Protein AF-A0A2H3NIM0-F1 (afdb_monomer)

pLDDT: mean 81.74, std 19.38, range [35.09, 97.62]

Sequence (188 aa):
MNTAARTPRERIQQKSLLHSAVHTEAALTTPTDPTTALSALRQILAGPNSGAAFQSVVIATVRIVERAMCREHCVAQAALSLGQQEKLSGMVETIEEAALLLRDQLSAQGNSLTHLCGERPARSNEAEPWPDALFSAVQVLDESVSQLVSLSNAQPKGSSSRALSDCTAQLLRSHHNTLLLEAEEWMA

Foldseek 3Di:
DDPPDDDLVRVLVVVVVVVVVPDDDDDPDDLQDLVNLLVLLLVLLPDPQDDDLSLVLLLLLLQLLLQLLVLLVLLLVQDPDPVRNVVSVVLSVSSVSVNVSSLVSHDPVSNVVSVVPDDPPPPDPDRDHNSVSLSSNLVSLVVSLVVLCVQLVPDDPPDSSNSNSNSSSSSSVSVSVVSVVVVVVVVD

Mean predicted aligned error: 9.52 Å

Nearest PDB structures (foldseek):
  9bts-assembly1_A  TM=5.285E-01  e=1.300E+00  Acinetobacter baumannii ATCC 17978
  8sqq-assembly1_A  TM=4.727E-01  e=1.024E+00  Brucella abortus 2308
  4toc-assembly1_I  TM=3.359E-01  e=1.430E+00  Pseudomonas aeruginosa PAO1
  4toe-assembly1_G  TM=2.946E-01  e=1.816E+00  Pseudomonas aeruginosa PAO1

Organism: NCBI:txid1469170

Structure (mmCIF, N/CA/C/O backbone):
data_AF-A0A2H3NIM0-F1
#
_entry.id   AF-A0A2H3NIM0-F1
#
loop_
_atom_site.group_PDB
_atom_site.id
_atom_site.type_symbol
_atom_site.label_atom_id
_atom_site.label_alt_id
_atom_site.label_comp_id
_atom_site.label_asym_id
_atom_site.label_entity_id
_atom_site.label_seq_id
_atom_site.pdbx_PDB_ins_code
_atom_site.Cartn_x
_atom_site.Cartn_y
_atom_site.Cartn_z
_atom_site.occupancy
_atom_site.B_iso_or_equiv
_atom_site.auth_seq_id
_atom_site.auth_comp_id
_atom_site.auth_asym_id
_atom_site.auth_atom_id
_atom_site.pdbx_PDB_model_num
ATOM 1 N N . MET A 1 1 ? 21.423 -35.245 -8.557 1.00 35.28 1 MET A N 1
ATOM 2 C CA . MET A 1 1 ? 20.091 -34.670 -8.270 1.00 35.28 1 MET A CA 1
ATOM 3 C C . MET A 1 1 ? 20.220 -33.163 -8.428 1.00 35.28 1 MET A C 1
ATOM 5 O O . MET A 1 1 ? 20.729 -32.521 -7.524 1.00 35.28 1 MET A O 1
ATOM 9 N N . ASN A 1 2 ? 19.894 -32.629 -9.608 1.00 36.31 2 ASN A N 1
ATOM 10 C CA . ASN A 1 2 ? 19.935 -31.188 -9.875 1.00 36.31 2 ASN A CA 1
ATOM 11 C C . ASN A 1 2 ? 18.545 -30.616 -9.612 1.00 36.31 2 ASN A C 1
ATOM 13 O O . ASN A 1 2 ? 17.623 -30.836 -10.395 1.00 36.31 2 ASN A O 1
ATOM 17 N N . THR A 1 3 ? 18.390 -29.900 -8.505 1.00 42.72 3 THR A N 1
ATOM 18 C CA . THR A 1 3 ? 17.233 -29.041 -8.265 1.00 42.72 3 THR A CA 1
ATOM 19 C C . THR A 1 3 ? 17.392 -27.839 -9.192 1.00 42.72 3 THR A C 1
ATOM 21 O O . THR A 1 3 ? 18.108 -26.896 -8.868 1.00 42.72 3 THR A O 1
ATOM 24 N N . ALA A 1 4 ? 16.822 -27.902 -10.398 1.00 49.31 4 ALA A N 1
ATOM 25 C CA . ALA A 1 4 ? 16.810 -26.759 -11.302 1.00 49.31 4 ALA A CA 1
ATOM 26 C C . ALA A 1 4 ? 16.075 -25.608 -10.601 1.00 49.31 4 ALA A C 1
ATOM 28 O O . ALA A 1 4 ? 14.874 -25.695 -10.329 1.00 49.31 4 ALA A O 1
ATOM 29 N N . ALA A 1 5 ? 16.815 -24.561 -10.236 1.00 52.09 5 ALA A N 1
ATOM 30 C CA . ALA A 1 5 ? 16.233 -23.341 -9.711 1.00 52.09 5 ALA A CA 1
ATOM 31 C C . ALA A 1 5 ? 15.332 -22.761 -10.804 1.00 52.09 5 ALA A C 1
ATOM 33 O O . ALA A 1 5 ? 15.812 -22.371 -11.865 1.00 52.09 5 ALA A O 1
ATOM 34 N N . ARG A 1 6 ? 14.018 -22.759 -10.558 1.00 64.06 6 ARG A N 1
ATOM 35 C CA . ARG A 1 6 ? 13.036 -22.215 -11.502 1.00 64.06 6 ARG A CA 1
ATOM 36 C C . ARG A 1 6 ? 13.384 -20.780 -11.839 1.00 64.06 6 ARG A C 1
ATOM 38 O O . ARG A 1 6 ? 13.666 -19.987 -10.927 1.00 64.06 6 ARG A O 1
ATOM 45 N N . THR A 1 7 ? 13.315 -20.473 -13.126 1.00 66.81 7 THR A N 1
ATOM 46 C CA . THR A 1 7 ? 13.565 -19.127 -13.635 1.00 66.81 7 THR A CA 1
ATOM 47 C C . THR A 1 7 ? 12.511 -18.156 -13.086 1.00 66.81 7 THR A C 1
ATOM 49 O O . THR A 1 7 ? 11.382 -18.574 -12.802 1.00 66.81 7 THR A O 1
ATOM 52 N N . PRO A 1 8 ? 12.835 -16.861 -12.917 1.00 59.59 8 PRO A N 1
ATOM 53 C CA . PRO A 1 8 ? 11.868 -15.854 -12.465 1.00 59.59 8 PRO A CA 1
ATOM 54 C C . PRO A 1 8 ? 10.563 -15.866 -13.285 1.00 59.59 8 PRO A C 1
ATOM 56 O O . PRO A 1 8 ? 9.472 -15.800 -12.720 1.00 59.59 8 PRO A O 1
ATOM 59 N N . ARG A 1 9 ? 10.673 -16.098 -14.601 1.00 58.22 9 ARG A N 1
ATOM 60 C CA . ARG A 1 9 ? 9.553 -16.247 -15.545 1.00 58.22 9 ARG A CA 1
ATOM 61 C C . ARG A 1 9 ? 8.598 -17.392 -15.179 1.00 58.22 9 ARG A C 1
ATOM 63 O O . ARG A 1 9 ? 7.384 -17.203 -15.145 1.00 58.22 9 ARG A O 1
ATOM 70 N N . GLU A 1 10 ? 9.129 -18.569 -14.853 1.00 65.00 10 GLU A N 1
ATOM 71 C CA . G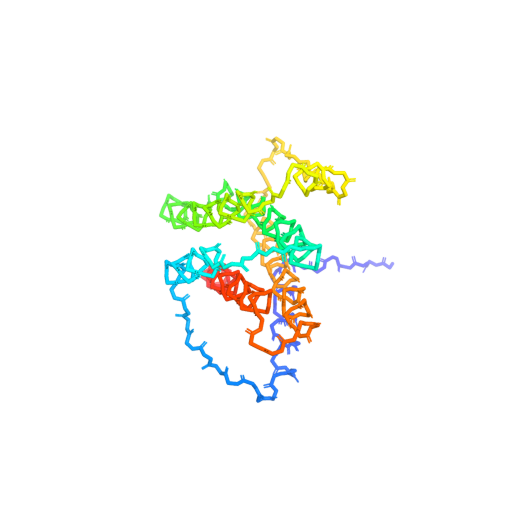LU A 1 10 ? 8.322 -19.741 -14.472 1.00 65.00 10 GLU A CA 1
ATOM 72 C C . GLU A 1 10 ? 7.598 -19.543 -13.131 1.00 65.00 10 GLU A C 1
ATOM 74 O O . GLU A 1 10 ? 6.508 -20.080 -12.922 1.00 65.00 10 GLU A O 1
ATOM 79 N N . ARG A 1 11 ? 8.171 -18.748 -12.215 1.00 64.50 11 ARG A N 1
ATOM 80 C CA . ARG A 1 11 ? 7.549 -18.450 -10.913 1.00 64.50 11 ARG A CA 1
ATOM 81 C C . ARG A 1 11 ? 6.317 -17.556 -11.055 1.00 64.50 11 ARG A C 1
ATOM 83 O O . ARG A 1 11 ? 5.340 -17.781 -10.340 1.00 64.50 11 ARG A O 1
ATOM 90 N N . ILE A 1 12 ? 6.350 -16.590 -11.976 1.00 61.59 12 ILE A N 1
ATOM 91 C CA . ILE A 1 12 ? 5.220 -15.693 -12.267 1.00 61.59 12 ILE A CA 1
ATOM 92 C C . ILE A 1 12 ? 4.079 -16.478 -12.924 1.00 61.59 12 ILE A C 1
ATOM 94 O O . ILE A 1 12 ? 2.947 -16.436 -12.443 1.00 61.59 12 ILE A O 1
ATOM 98 N N . GLN A 1 13 ? 4.381 -17.273 -13.958 1.00 57.38 13 GLN A N 1
ATOM 99 C CA . GLN A 1 13 ? 3.366 -18.067 -14.660 1.00 57.38 13 GLN A CA 1
ATOM 100 C C . GLN A 1 13 ? 2.677 -19.076 -13.738 1.00 57.38 13 GLN A C 1
ATOM 102 O O . GLN A 1 13 ? 1.453 -19.174 -13.735 1.00 57.38 13 GLN A O 1
ATOM 107 N N . GLN A 1 14 ? 3.431 -19.790 -12.898 1.00 61.62 14 GLN A N 1
ATOM 108 C CA . GLN A 1 14 ? 2.827 -20.770 -12.000 1.00 61.62 14 GLN A CA 1
ATOM 109 C C . GLN A 1 14 ? 1.936 -20.126 -10.927 1.00 61.62 14 GLN A C 1
ATOM 111 O O . GLN A 1 14 ? 0.896 -20.689 -10.596 1.00 61.62 14 GLN A O 1
ATOM 116 N N . LYS A 1 15 ? 2.304 -18.957 -10.385 1.00 55.34 15 LYS A N 1
ATOM 117 C CA . LYS A 1 15 ? 1.464 -18.263 -9.395 1.00 55.34 15 LYS A CA 1
ATOM 118 C C . LYS A 1 15 ? 0.219 -17.636 -10.024 1.00 55.34 15 LYS A C 1
ATOM 120 O O . LYS A 1 15 ? -0.846 -17.748 -9.426 1.00 55.34 15 LYS A O 1
ATOM 125 N N . SER A 1 16 ? 0.325 -17.070 -11.229 1.00 48.84 16 SER A N 1
ATOM 126 C CA . SER A 1 16 ? -0.834 -16.580 -11.993 1.00 48.84 16 SER A CA 1
ATOM 127 C C . SER A 1 16 ? -1.861 -17.699 -12.235 1.00 48.84 16 SER A C 1
ATOM 129 O O . SER A 1 16 ? -3.050 -17.543 -11.952 1.00 48.84 16 SER A O 1
ATOM 131 N N . LEU A 1 17 ? -1.385 -18.892 -12.615 1.00 45.25 17 LEU A N 1
ATOM 132 C CA . LEU A 1 17 ? -2.232 -20.076 -12.802 1.00 45.25 17 LEU A CA 1
ATOM 133 C C . LEU A 1 17 ? -2.886 -20.569 -11.499 1.00 45.25 17 LEU A C 1
ATOM 135 O O . LEU A 1 17 ? -4.022 -21.038 -11.527 1.00 45.25 17 LEU A O 1
ATOM 139 N N . LEU A 1 18 ? -2.207 -20.448 -10.353 1.00 45.59 18 LEU A N 1
ATOM 140 C CA . LEU A 1 18 ? -2.764 -20.824 -9.047 1.00 45.59 18 LEU A CA 1
ATOM 141 C C . LEU A 1 18 ? -3.787 -19.803 -8.521 1.00 45.59 18 LEU A C 1
ATOM 143 O O . LEU A 1 18 ? -4.773 -20.202 -7.906 1.00 45.59 18 LEU A O 1
ATOM 147 N N . HIS A 1 19 ? -3.602 -18.510 -8.800 1.00 44.19 19 HIS A N 1
ATOM 148 C CA . HIS A 1 19 ? -4.553 -17.457 -8.422 1.00 44.19 19 HIS A CA 1
ATOM 149 C C . HIS A 1 19 ? -5.850 -17.509 -9.245 1.00 44.19 19 HIS A C 1
ATOM 151 O O . HIS A 1 19 ? -6.926 -17.206 -8.727 1.00 44.19 19 HIS A O 1
ATOM 157 N N . SER A 1 20 ? -5.780 -17.964 -10.501 1.00 35.50 20 SER A N 1
ATOM 158 C CA . SER A 1 20 ? -6.962 -18.133 -11.357 1.00 35.50 20 SER A CA 1
ATOM 159 C C . SER A 1 20 ? -7.935 -19.209 -10.842 1.00 35.50 20 SER A C 1
ATOM 161 O O . SER A 1 20 ? -9.134 -19.121 -11.094 1.00 35.50 20 SER A O 1
ATOM 163 N N . ALA A 1 21 ? -7.457 -20.184 -10.060 1.00 36.72 21 ALA A N 1
ATOM 164 C CA . ALA A 1 21 ? -8.273 -21.296 -9.568 1.00 36.72 21 ALA A CA 1
ATOM 165 C C . ALA A 1 21 ? -9.018 -21.025 -8.240 1.00 36.72 21 ALA A C 1
ATOM 167 O O . ALA A 1 21 ? -9.812 -21.866 -7.824 1.00 36.72 21 ALA A O 1
ATOM 168 N N . VAL A 1 22 ? -8.785 -19.891 -7.560 1.00 42.44 22 VAL A N 1
ATOM 169 C CA . VAL A 1 22 ? -9.292 -19.656 -6.184 1.00 42.44 22 VAL A CA 1
ATOM 170 C C . VAL A 1 22 ? -10.326 -18.521 -6.076 1.00 42.44 22 VAL A C 1
ATOM 172 O O . VAL A 1 22 ? -10.974 -18.377 -5.043 1.00 42.44 22 VAL A O 1
ATOM 175 N N . HIS A 1 23 ? -10.604 -17.770 -7.144 1.00 35.25 23 HIS A N 1
ATOM 176 C CA . HIS A 1 23 ? -11.594 -16.685 -7.102 1.00 35.25 23 HIS A CA 1
ATOM 177 C C . HIS A 1 23 ? -12.892 -17.034 -7.829 1.00 35.25 23 HIS A C 1
ATOM 179 O O . HIS A 1 23 ? -13.185 -16.530 -8.909 1.00 35.25 23 HIS A O 1
ATOM 185 N N . THR A 1 24 ? -13.709 -17.869 -7.186 1.00 37.88 24 THR A N 1
ATOM 186 C CA . THR A 1 24 ? -15.155 -17.857 -7.438 1.00 37.88 24 THR A CA 1
ATOM 187 C C . THR A 1 24 ? -15.772 -16.784 -6.538 1.00 37.88 24 THR A C 1
ATOM 189 O O . THR A 1 24 ? -15.804 -16.931 -5.322 1.00 37.88 24 THR A O 1
ATOM 192 N N . GLU A 1 25 ? -16.211 -15.690 -7.165 1.00 36.22 25 GLU A N 1
ATOM 193 C CA . GLU A 1 25 ? -17.232 -14.759 -6.663 1.00 36.22 25 GLU A CA 1
ATOM 194 C C . GLU A 1 25 ? -16.914 -13.956 -5.379 1.00 36.22 25 GLU A C 1
ATOM 196 O O . GLU A 1 25 ? -17.502 -14.132 -4.316 1.00 36.22 25 GLU A O 1
ATOM 201 N N . ALA A 1 26 ? -16.046 -12.951 -5.510 1.00 35.09 26 ALA A N 1
ATOM 202 C CA . ALA A 1 26 ? -16.151 -11.730 -4.713 1.00 35.09 26 ALA A CA 1
ATOM 203 C C . ALA A 1 26 ? -15.965 -10.538 -5.656 1.00 35.09 26 ALA A C 1
ATOM 205 O O . ALA A 1 26 ? -14.951 -10.439 -6.341 1.00 35.09 26 ALA A O 1
ATOM 206 N N . ALA A 1 27 ? -16.998 -9.702 -5.744 1.00 35.50 27 ALA A N 1
ATOM 207 C CA . ALA A 1 27 ? -17.151 -8.613 -6.700 1.00 35.50 27 ALA A CA 1
ATOM 208 C C . ALA A 1 27 ? -15.850 -7.836 -6.972 1.00 35.50 27 ALA A C 1
ATOM 210 O O . ALA A 1 27 ? -15.251 -7.267 -6.058 1.00 35.50 27 ALA A O 1
ATOM 211 N N . LEU A 1 28 ? -15.466 -7.771 -8.253 1.00 43.06 28 LEU A N 1
ATOM 212 C CA . LEU A 1 28 ? -14.524 -6.786 -8.772 1.00 43.06 28 LEU A CA 1
ATOM 213 C C . LEU A 1 28 ? -15.079 -5.384 -8.490 1.00 43.06 28 LEU A C 1
ATOM 215 O O . LEU A 1 28 ? -15.869 -4.848 -9.264 1.00 43.06 28 LEU A O 1
ATOM 219 N N . THR A 1 29 ? -14.665 -4.764 -7.393 1.00 37.03 29 THR A N 1
ATOM 220 C CA . THR A 1 29 ? -14.690 -3.306 -7.311 1.00 37.03 29 THR A CA 1
ATOM 221 C C . THR A 1 29 ? -13.490 -2.807 -8.103 1.00 37.03 29 THR A C 1
ATOM 223 O O . THR A 1 29 ? -12.360 -3.167 -7.779 1.00 37.03 29 THR A O 1
ATOM 226 N N . THR A 1 30 ? -13.795 -2.078 -9.178 1.00 39.34 30 THR A N 1
ATOM 227 C CA . THR A 1 30 ? -12.965 -1.194 -10.021 1.00 39.34 30 THR A CA 1
ATOM 228 C C . THR A 1 30 ? -11.541 -0.905 -9.531 1.00 39.34 30 THR A C 1
ATOM 230 O O . THR A 1 30 ? -11.357 -0.726 -8.330 1.00 39.34 30 THR A O 1
ATOM 233 N N . PRO A 1 31 ? -10.550 -0.747 -10.436 1.00 43.66 31 PRO A N 1
ATOM 234 C CA . PRO A 1 31 ? -9.224 -0.275 -10.052 1.00 43.66 31 PRO A CA 1
ATOM 235 C C . PRO A 1 31 ? -9.376 1.096 -9.387 1.00 43.66 31 PRO A C 1
ATOM 237 O O . PRO A 1 31 ? -9.620 2.100 -10.052 1.00 43.66 31 PRO A O 1
ATOM 240 N N . THR A 1 32 ? -9.328 1.118 -8.056 1.00 56.25 32 THR A N 1
ATOM 241 C CA . THR A 1 32 ? -9.330 2.355 -7.291 1.00 56.25 32 THR A CA 1
ATOM 242 C C . THR A 1 32 ? -8.009 3.033 -7.608 1.00 56.25 32 THR A C 1
ATOM 244 O O . THR A 1 32 ? -6.938 2.511 -7.291 1.00 56.25 32 THR A O 1
ATOM 247 N N . ASP A 1 33 ? -8.099 4.167 -8.292 1.00 80.81 33 ASP A N 1
ATOM 248 C CA . ASP A 1 33 ? -6.981 5.074 -8.495 1.00 80.81 33 ASP A CA 1
ATOM 249 C C . ASP A 1 33 ? -6.255 5.290 -7.146 1.00 80.81 33 ASP A C 1
ATOM 251 O O . ASP A 1 33 ? -6.925 5.572 -6.140 1.00 80.81 33 ASP A O 1
ATOM 255 N N . PRO A 1 34 ? -4.919 5.120 -7.082 1.00 81.38 34 PRO A N 1
ATOM 256 C CA . PRO A 1 34 ? -4.143 5.281 -5.850 1.00 81.38 34 PRO A CA 1
ATOM 257 C C . PRO A 1 34 ? -4.423 6.610 -5.132 1.00 81.38 34 PRO A C 1
ATOM 259 O O . PRO A 1 34 ? -4.484 6.647 -3.900 1.00 81.38 34 PRO A O 1
ATOM 262 N N . THR A 1 35 ? -4.699 7.682 -5.882 1.00 84.31 35 THR A N 1
ATOM 263 C CA . THR A 1 35 ? -5.037 8.997 -5.313 1.00 84.31 35 THR A CA 1
ATOM 264 C C . THR A 1 35 ? -6.378 8.968 -4.580 1.00 84.31 35 THR A C 1
ATOM 266 O O . THR A 1 35 ? -6.517 9.499 -3.473 1.00 84.31 35 THR A O 1
ATOM 269 N N . THR A 1 36 ? -7.369 8.283 -5.152 1.00 87.44 36 THR A N 1
ATOM 270 C CA . THR A 1 36 ? -8.669 8.072 -4.507 1.00 87.44 36 THR A CA 1
ATOM 271 C C . THR A 1 36 ? -8.512 7.264 -3.215 1.00 87.44 36 THR A C 1
ATOM 273 O O . THR A 1 36 ? -9.069 7.653 -2.185 1.00 87.44 36 THR A O 1
ATOM 276 N N . ALA A 1 37 ? -7.693 6.206 -3.217 1.00 88.31 37 ALA A N 1
ATOM 277 C CA . ALA A 1 37 ? -7.413 5.413 -2.017 1.00 88.31 37 ALA A CA 1
ATOM 278 C C . ALA A 1 37 ? -6.722 6.239 -0.911 1.00 88.31 37 ALA A C 1
ATOM 280 O O . ALA A 1 37 ? -7.127 6.177 0.250 1.00 88.31 37 ALA A O 1
ATOM 281 N N . LEU A 1 38 ? -5.742 7.081 -1.258 1.00 90.38 38 LEU A N 1
ATOM 282 C CA . LEU A 1 38 ? -5.106 8.004 -0.310 1.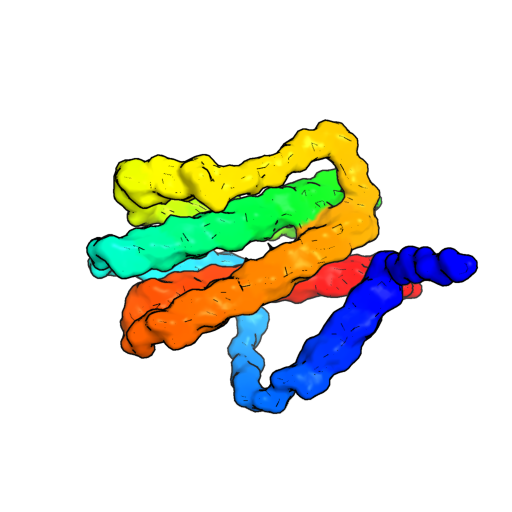00 90.38 38 LEU A CA 1
ATOM 283 C C . LEU A 1 38 ? -6.094 9.013 0.283 1.00 90.38 38 LEU A C 1
ATOM 285 O O . LEU A 1 38 ? -6.056 9.306 1.479 1.00 90.38 38 LEU A O 1
ATOM 289 N N . SER A 1 39 ? -6.997 9.560 -0.533 1.00 91.25 39 SER A N 1
ATOM 290 C CA . SER A 1 39 ? -8.022 10.488 -0.045 1.00 91.25 39 SER A CA 1
ATOM 291 C C . SER A 1 39 ? -8.980 9.819 0.951 1.00 91.25 39 SER A C 1
ATOM 293 O O . SER A 1 39 ? -9.282 10.395 1.999 1.00 91.25 39 SER A O 1
ATOM 295 N N . ALA A 1 40 ? -9.377 8.572 0.683 1.00 92.19 40 ALA A N 1
ATOM 296 C CA . ALA A 1 40 ? -10.212 7.780 1.577 1.00 92.19 40 ALA A CA 1
ATOM 297 C C . ALA A 1 40 ? -9.480 7.434 2.884 1.00 92.19 40 ALA A C 1
ATOM 299 O O . ALA A 1 40 ? -10.068 7.567 3.959 1.00 92.19 40 ALA A O 1
ATOM 300 N N . LEU A 1 41 ? -8.184 7.094 2.825 1.00 93.06 41 LEU A N 1
ATOM 301 C CA . LEU A 1 41 ? -7.350 6.909 4.018 1.00 93.06 41 LEU A CA 1
ATOM 302 C C . LEU A 1 41 ? -7.356 8.160 4.902 1.00 93.06 41 LEU A C 1
ATOM 304 O O . LEU A 1 41 ? -7.638 8.056 6.095 1.00 93.06 41 LEU A O 1
ATOM 308 N N . ARG A 1 42 ? -7.126 9.352 4.332 1.00 93.81 42 ARG A N 1
ATOM 309 C CA . ARG A 1 42 ? -7.167 10.614 5.096 1.00 93.81 42 ARG A CA 1
ATOM 310 C C . ARG A 1 42 ? -8.515 10.828 5.786 1.00 93.81 42 ARG A C 1
ATOM 312 O O . ARG A 1 42 ? -8.548 11.206 6.954 1.00 93.81 42 ARG A O 1
ATOM 319 N N . GLN A 1 43 ? -9.619 10.562 5.089 1.00 92.81 43 GLN A N 1
ATOM 320 C CA . GLN A 1 43 ? -10.962 10.701 5.660 1.00 92.81 43 GLN A CA 1
ATOM 321 C C . GLN A 1 43 ? -11.211 9.726 6.814 1.00 92.81 43 GLN A C 1
ATOM 323 O O . GLN A 1 43 ? -11.730 10.133 7.851 1.00 92.81 43 GLN A O 1
ATOM 328 N N . ILE A 1 44 ? -10.814 8.458 6.660 1.00 92.44 44 ILE A N 1
ATOM 329 C CA . ILE A 1 44 ? -10.944 7.447 7.717 1.00 92.44 44 ILE A CA 1
ATOM 330 C C . ILE A 1 44 ? -10.159 7.886 8.951 1.00 92.44 44 ILE A C 1
ATOM 332 O O . ILE A 1 44 ? -10.682 7.830 10.063 1.00 92.44 44 ILE A O 1
ATOM 336 N N . LEU A 1 45 ? -8.925 8.354 8.757 1.00 91.50 45 LEU A N 1
ATOM 337 C CA . LEU A 1 45 ? -8.015 8.735 9.834 1.00 91.50 45 LEU A CA 1
ATOM 338 C C . LEU A 1 45 ? -8.416 10.032 10.554 1.00 91.50 45 LEU A C 1
ATOM 340 O O . LEU A 1 45 ? -8.131 10.170 11.739 1.00 91.50 45 LEU A O 1
ATOM 344 N N . ALA A 1 46 ? -9.146 10.933 9.895 1.00 89.31 46 ALA A N 1
ATOM 345 C CA . ALA A 1 46 ? -9.687 12.146 10.513 1.00 89.31 46 ALA A CA 1
ATOM 346 C C . ALA A 1 46 ? -10.853 11.891 11.495 1.00 89.31 46 ALA A C 1
ATOM 348 O O . ALA A 1 46 ? -11.250 12.796 12.230 1.00 89.31 46 ALA A O 1
ATOM 349 N N . GLY A 1 47 ? -11.430 10.684 11.501 1.00 85.38 47 GLY A N 1
ATOM 350 C CA . GLY A 1 47 ? -12.519 10.306 12.404 1.00 85.38 47 GLY A CA 1
ATOM 351 C C . GLY A 1 47 ? -12.094 10.142 13.876 1.00 85.38 47 GLY A C 1
ATOM 352 O O . GLY A 1 47 ? -10.908 10.198 14.201 1.00 85.38 47 GLY A O 1
ATOM 353 N N . PRO A 1 48 ? -13.051 9.899 14.796 1.00 79.06 48 PRO A N 1
ATOM 354 C CA . PRO A 1 48 ? -12.781 9.662 16.215 1.00 79.06 48 PRO A CA 1
ATOM 355 C C . PRO A 1 48 ? -12.158 8.273 16.431 1.00 79.06 48 PRO A C 1
ATOM 357 O O . PRO A 1 48 ? -12.791 7.336 16.917 1.00 79.06 48 PRO A O 1
ATOM 360 N N . ASN A 1 49 ? -10.895 8.138 16.046 1.00 81.31 49 ASN A N 1
ATOM 361 C CA . ASN A 1 49 ? -10.152 6.893 16.093 1.00 81.31 49 ASN A CA 1
ATOM 362 C C . ASN A 1 49 ? -9.318 6.826 17.372 1.00 81.31 49 ASN A C 1
ATOM 364 O O . ASN A 1 49 ? -8.295 7.492 17.508 1.00 81.31 49 ASN A O 1
ATOM 368 N N . SER A 1 50 ? -9.758 6.030 18.344 1.00 76.44 50 SER A N 1
ATOM 369 C CA . SER A 1 50 ? -9.072 5.919 19.631 1.00 76.44 50 SER A CA 1
ATOM 3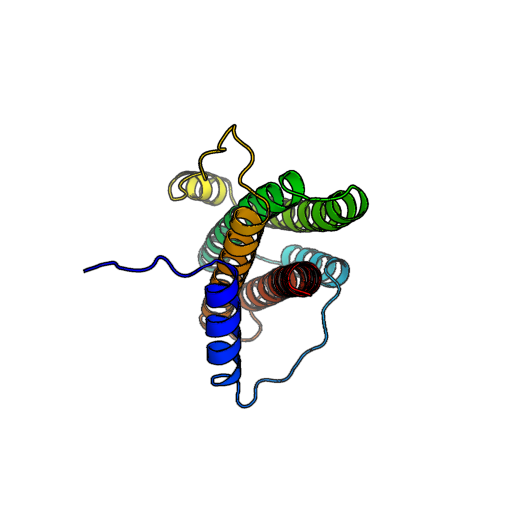70 C C . SER A 1 50 ? -9.133 4.501 20.193 1.00 76.44 50 SER A C 1
ATOM 372 O O . SER A 1 50 ? -9.940 3.671 19.773 1.00 76.44 50 SER A O 1
ATOM 374 N N . GLY A 1 51 ? -8.249 4.217 21.148 1.00 85.94 51 GLY A N 1
ATOM 375 C CA . GLY A 1 51 ? -8.218 2.949 21.869 1.00 85.94 51 GLY A CA 1
ATOM 376 C C . GLY A 1 51 ? -7.214 1.928 21.332 1.00 85.94 51 GLY A C 1
ATOM 377 O O . GLY A 1 51 ? -6.721 2.001 20.205 1.00 85.94 51 GLY A O 1
ATOM 378 N N . ALA A 1 52 ? -6.902 0.952 22.185 1.00 87.75 52 ALA A N 1
ATOM 379 C CA . ALA A 1 52 ? -5.839 -0.024 21.953 1.00 87.75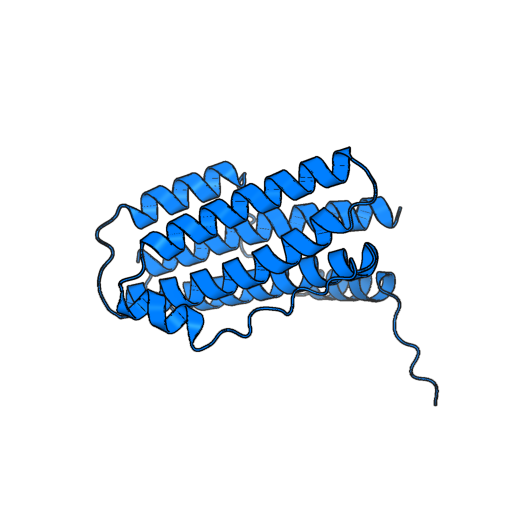 52 ALA A CA 1
ATOM 380 C C . ALA A 1 52 ? -6.097 -0.936 20.741 1.00 87.75 52 ALA A C 1
ATOM 382 O O . ALA A 1 52 ? -5.156 -1.289 20.031 1.00 87.75 52 ALA A O 1
ATOM 383 N N . ALA A 1 53 ? -7.360 -1.286 20.471 1.00 89.00 53 ALA A N 1
ATOM 384 C CA . ALA A 1 53 ? -7.726 -2.104 19.315 1.00 89.00 53 ALA A CA 1
ATOM 385 C C . ALA A 1 53 ? -7.415 -1.379 17.997 1.00 89.00 53 ALA A C 1
ATOM 387 O O . ALA A 1 53 ? -6.732 -1.933 17.139 1.00 89.00 53 ALA A O 1
ATOM 388 N N . PHE A 1 54 ? -7.821 -0.109 17.875 1.00 91.62 54 PHE A N 1
ATOM 389 C CA . PHE A 1 54 ? -7.505 0.704 16.702 1.00 91.62 54 PHE A CA 1
ATOM 390 C C . PHE A 1 54 ? -5.991 0.890 16.542 1.00 91.62 54 PHE A C 1
ATOM 392 O O . PHE A 1 54 ? -5.455 0.633 15.469 1.00 91.62 54 PHE A O 1
ATOM 399 N N . GLN A 1 55 ? -5.283 1.242 17.621 1.00 92.31 55 GLN A N 1
ATOM 400 C CA . GLN A 1 55 ? -3.823 1.403 17.598 1.00 92.31 55 GLN A CA 1
ATOM 401 C C . GLN A 1 55 ? -3.099 0.118 17.168 1.00 92.31 55 GLN A C 1
ATOM 403 O O . GLN A 1 55 ? -2.160 0.184 16.382 1.00 92.31 55 GLN A O 1
ATOM 408 N N . SER A 1 56 ? -3.561 -1.055 17.610 1.00 92.06 56 SER A N 1
ATOM 409 C CA . SER A 1 56 ? -2.987 -2.347 17.199 1.00 92.06 56 SER A CA 1
ATOM 410 C C . SER A 1 56 ? -3.121 -2.577 15.691 1.00 92.06 56 SER A C 1
ATOM 412 O O . SER A 1 56 ? -2.182 -3.042 15.045 1.00 92.06 56 SER A O 1
ATOM 414 N N . VAL A 1 57 ? -4.267 -2.199 15.120 1.00 94.75 57 VAL A N 1
ATOM 415 C CA . VAL A 1 57 ? -4.517 -2.273 13.676 1.00 94.75 57 VAL A CA 1
ATOM 416 C C . VAL A 1 57 ? -3.642 -1.288 12.903 1.00 94.75 57 VAL A C 1
ATOM 418 O O . VAL A 1 57 ? -3.045 -1.679 11.902 1.00 94.75 57 VAL A O 1
ATOM 421 N N . VAL A 1 58 ? -3.502 -0.045 13.373 1.00 94.88 58 VAL A N 1
ATOM 422 C CA . VAL A 1 58 ? -2.614 0.941 12.735 1.00 94.88 58 VAL A CA 1
ATOM 423 C C . VAL A 1 58 ? -1.165 0.456 12.757 1.00 94.88 58 VAL A C 1
ATOM 425 O O . VAL A 1 58 ? -0.521 0.480 11.717 1.00 94.88 58 VAL A O 1
ATOM 428 N N . ILE A 1 59 ? -0.662 -0.069 13.882 1.00 93.69 59 ILE A N 1
ATOM 429 C CA . ILE A 1 59 ? 0.711 -0.605 13.976 1.00 93.69 59 ILE A CA 1
ATOM 430 C C . ILE A 1 59 ? 0.932 -1.729 12.958 1.00 93.69 59 ILE A C 1
ATOM 432 O O . ILE A 1 59 ? 1.937 -1.731 12.247 1.00 93.69 59 ILE A O 1
ATOM 436 N N . ALA A 1 60 ? 0.003 -2.686 12.880 1.00 94.94 60 ALA A N 1
ATOM 437 C CA . ALA A 1 60 ? 0.090 -3.774 11.912 1.00 94.94 60 ALA A CA 1
ATOM 438 C C . ALA A 1 60 ? 0.068 -3.244 10.468 1.00 94.94 60 ALA A C 1
ATOM 440 O O . ALA A 1 60 ? 0.890 -3.652 9.653 1.00 94.94 60 ALA A O 1
ATOM 441 N N . THR A 1 61 ? -0.814 -2.285 10.179 1.00 95.69 61 THR A N 1
ATOM 442 C CA . THR A 1 61 ? -0.946 -1.664 8.854 1.00 95.69 61 THR A CA 1
ATOM 443 C C . THR A 1 61 ? 0.323 -0.905 8.459 1.00 95.69 61 THR A C 1
ATOM 445 O O . THR A 1 61 ? 0.823 -1.117 7.360 1.00 95.69 61 THR A O 1
ATOM 448 N N . VAL A 1 62 ? 0.898 -0.094 9.359 1.00 94.81 62 VAL A N 1
ATOM 449 C CA . VAL A 1 62 ? 2.169 0.623 9.132 1.00 94.81 62 VAL A CA 1
ATOM 450 C C . VAL A 1 62 ? 3.269 -0.354 8.743 1.00 94.81 62 VAL A C 1
ATOM 452 O O . VAL A 1 62 ? 3.937 -0.147 7.739 1.00 94.81 62 VAL A O 1
ATOM 455 N N . ARG A 1 63 ? 3.425 -1.459 9.479 1.00 92.50 63 ARG A N 1
ATOM 456 C CA . ARG A 1 63 ? 4.472 -2.449 9.184 1.00 92.50 63 ARG A CA 1
ATOM 457 C C . ARG A 1 63 ? 4.302 -3.106 7.822 1.00 92.50 63 ARG A C 1
ATOM 459 O O . ARG A 1 63 ? 5.288 -3.316 7.119 1.00 92.50 63 ARG A O 1
ATOM 466 N N . ILE A 1 64 ? 3.065 -3.444 7.464 1.00 95.25 64 ILE A N 1
ATOM 467 C CA . ILE A 1 64 ? 2.749 -4.028 6.160 1.00 95.25 64 ILE A CA 1
ATOM 468 C C . ILE A 1 64 ? 3.110 -3.035 5.046 1.00 95.25 64 ILE A C 1
ATOM 470 O O . ILE A 1 64 ? 3.815 -3.396 4.104 1.00 95.25 64 ILE A O 1
ATOM 474 N N . VAL A 1 65 ? 2.691 -1.775 5.189 1.00 95.31 65 VAL A N 1
ATOM 475 C CA . VAL A 1 65 ? 2.950 -0.713 4.208 1.00 95.31 65 VAL A CA 1
ATOM 476 C C . VAL A 1 65 ? 4.441 -0.398 4.098 1.00 95.31 65 VAL A C 1
ATOM 478 O O . VAL A 1 65 ? 4.963 -0.352 2.992 1.00 95.31 65 VAL A O 1
ATOM 481 N N . GLU A 1 66 ? 5.165 -0.253 5.208 1.00 93.81 66 GLU A N 1
ATOM 482 C CA . GLU A 1 66 ? 6.606 0.031 5.187 1.00 93.81 66 GLU A CA 1
ATOM 483 C C . GLU A 1 66 ? 7.409 -1.112 4.546 1.00 93.81 66 GLU A C 1
ATOM 485 O O . GLU A 1 66 ? 8.373 -0.863 3.815 1.00 93.81 66 GLU A O 1
ATOM 490 N N . ARG A 1 67 ? 6.999 -2.370 4.765 1.00 93.50 67 ARG A N 1
ATOM 491 C CA . ARG A 1 67 ? 7.603 -3.536 4.103 1.00 93.50 67 ARG A CA 1
ATOM 492 C C . ARG A 1 67 ? 7.393 -3.484 2.588 1.00 93.50 67 ARG A C 1
ATOM 494 O O . ARG A 1 67 ? 8.347 -3.725 1.848 1.00 93.50 67 ARG A O 1
ATOM 501 N N . ALA A 1 68 ? 6.178 -3.172 2.136 1.00 94.38 68 ALA A N 1
ATOM 502 C CA . ALA A 1 68 ? 5.862 -3.010 0.718 1.00 94.38 68 ALA A CA 1
ATOM 503 C C . ALA A 1 68 ? 6.628 -1.829 0.094 1.00 94.38 68 ALA A C 1
ATOM 505 O O . ALA A 1 68 ? 7.315 -2.009 -0.909 1.00 94.38 68 ALA A O 1
ATOM 506 N N . MET A 1 69 ? 6.634 -0.672 0.759 1.00 93.94 69 MET A N 1
ATOM 507 C CA . MET A 1 69 ? 7.353 0.543 0.354 1.00 93.94 69 MET A CA 1
ATOM 508 C C . MET A 1 69 ? 8.848 0.298 0.134 1.00 93.94 69 MET A C 1
ATOM 510 O O . MET A 1 69 ? 9.428 0.805 -0.826 1.00 93.94 69 MET A O 1
ATOM 514 N N . CYS A 1 70 ? 9.491 -0.497 0.995 1.00 91.75 70 CYS A N 1
ATOM 515 C CA . CYS A 1 70 ? 10.900 -0.843 0.814 1.00 91.75 70 CYS A CA 1
ATOM 516 C C . CYS A 1 70 ? 11.143 -1.625 -0.484 1.00 91.75 70 CYS A C 1
ATOM 518 O O . CYS A 1 70 ? 12.179 -1.443 -1.116 1.00 91.75 70 CYS A O 1
ATOM 520 N N . ARG A 1 71 ? 10.205 -2.486 -0.895 1.00 93.38 71 ARG A N 1
ATOM 521 C CA . ARG A 1 71 ? 10.321 -3.236 -2.152 1.00 93.38 71 ARG A CA 1
ATOM 522 C C . ARG A 1 71 ? 9.973 -2.398 -3.371 1.00 93.38 71 ARG A C 1
ATOM 524 O O . ARG A 1 71 ? 10.646 -2.539 -4.387 1.00 93.38 71 ARG A O 1
ATOM 531 N N . GLU A 1 72 ? 9.012 -1.490 -3.250 1.00 94.25 72 GLU A N 1
ATOM 532 C CA . GLU A 1 72 ? 8.721 -0.509 -4.300 1.00 94.25 72 GLU A CA 1
ATOM 533 C C . GLU A 1 72 ? 9.931 0.401 -4.577 1.00 94.25 72 GLU A C 1
ATOM 535 O O . GLU A 1 72 ? 10.283 0.645 -5.728 1.00 94.25 72 GLU A O 1
ATOM 540 N N . HIS A 1 73 ? 10.671 0.792 -3.537 1.00 93.50 73 HIS A N 1
ATOM 541 C CA . HIS A 1 73 ? 11.948 1.490 -3.701 1.00 93.50 73 HIS A CA 1
ATOM 542 C C . HIS A 1 73 ? 12.996 0.677 -4.465 1.00 93.50 73 HIS A C 1
ATOM 544 O O . HIS A 1 73 ? 13.740 1.241 -5.268 1.00 93.50 73 HIS A O 1
ATOM 550 N N . CYS A 1 74 ? 13.111 -0.624 -4.183 1.00 92.25 74 CYS A N 1
ATOM 551 C CA . CYS A 1 74 ? 14.071 -1.490 -4.866 1.00 92.25 74 CYS A CA 1
ATOM 552 C C . CYS A 1 74 ? 13.736 -1.619 -6.355 1.00 92.25 74 CYS A C 1
ATOM 554 O O . CYS A 1 74 ? 14.627 -1.473 -7.186 1.00 92.25 74 CYS A O 1
ATOM 556 N N . VAL A 1 75 ? 12.462 -1.841 -6.699 1.00 94.06 75 VAL A N 1
ATOM 557 C CA . VAL A 1 75 ? 12.051 -1.970 -8.105 1.00 94.06 75 VAL A CA 1
ATOM 558 C C . VAL A 1 75 ? 12.194 -0.643 -8.857 1.00 94.06 75 VAL A C 1
ATOM 560 O O . VAL A 1 75 ? 12.702 -0.645 -9.972 1.00 94.06 75 VAL A O 1
ATOM 563 N N . ALA A 1 76 ? 11.876 0.500 -8.235 1.00 94.12 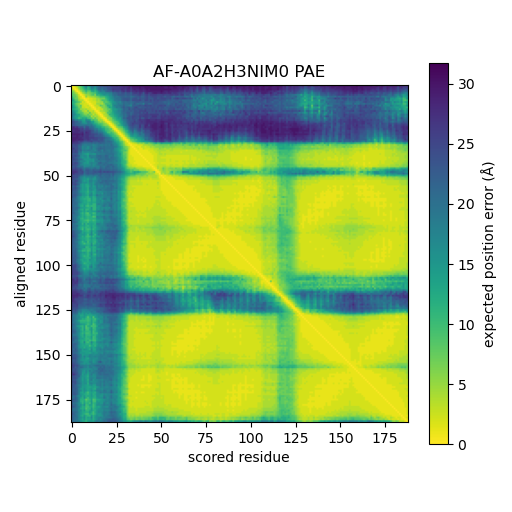76 ALA A N 1
ATOM 564 C CA . ALA A 1 76 ? 12.092 1.818 -8.842 1.00 94.12 76 ALA A CA 1
ATOM 565 C C . ALA A 1 76 ? 13.579 2.100 -9.130 1.00 94.12 76 ALA A C 1
ATOM 567 O O . ALA A 1 76 ? 13.916 2.632 -10.185 1.00 94.12 76 ALA A O 1
ATOM 568 N N . GLN A 1 77 ? 14.483 1.709 -8.225 1.00 92.31 77 GLN A N 1
ATOM 569 C CA . GLN A 1 77 ? 15.934 1.844 -8.426 1.00 92.31 77 GLN A CA 1
ATOM 570 C C . GLN A 1 77 ? 16.484 0.905 -9.501 1.00 92.31 77 GLN A C 1
ATOM 572 O O . GLN A 1 77 ? 17.473 1.237 -10.151 1.00 92.31 77 GLN A O 1
ATOM 577 N N . ALA A 1 78 ? 15.860 -0.257 -9.680 1.00 93.94 78 ALA A N 1
ATOM 578 C CA . ALA A 1 78 ? 16.264 -1.244 -10.671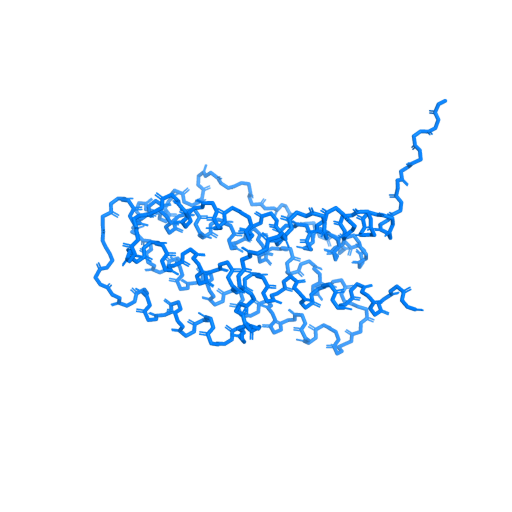 1.00 93.94 78 ALA A CA 1
ATOM 579 C C . ALA A 1 78 ? 15.649 -0.998 -12.061 1.00 93.94 78 ALA A C 1
ATOM 581 O O . ALA A 1 78 ? 15.870 -1.807 -12.961 1.00 93.94 78 ALA A O 1
ATOM 582 N N . ALA A 1 79 ? 14.860 0.069 -12.238 1.00 94.38 79 ALA A N 1
ATOM 583 C CA . ALA A 1 79 ? 14.155 0.369 -13.480 1.00 94.38 79 ALA A CA 1
ATOM 584 C C . ALA A 1 79 ? 15.089 0.364 -14.704 1.00 94.38 79 ALA A C 1
ATOM 586 O O . ALA A 1 79 ? 16.214 0.862 -14.668 1.00 94.38 79 ALA A O 1
ATOM 587 N N . LEU A 1 80 ? 14.598 -0.184 -15.815 1.00 93.25 80 LEU A N 1
ATOM 588 C CA . LEU A 1 80 ? 15.351 -0.368 -17.057 1.00 93.25 80 LEU A CA 1
ATOM 589 C C . LEU A 1 80 ? 15.335 0.868 -17.964 1.00 93.25 80 LEU A C 1
ATOM 591 O O . LEU A 1 80 ? 16.120 0.960 -18.908 1.00 93.25 80 LEU A O 1
ATOM 595 N N . SER A 1 81 ? 14.422 1.806 -17.714 1.00 93.75 81 SER A N 1
ATOM 596 C CA . SER A 1 81 ? 14.276 3.037 -18.489 1.00 93.75 81 SER A CA 1
ATOM 597 C C . SER A 1 81 ? 13.827 4.201 -17.610 1.00 93.75 81 SER A C 1
ATOM 599 O O . SER A 1 81 ? 13.242 3.995 -16.548 1.00 93.75 81 SER A O 1
ATOM 601 N N . LEU A 1 82 ? 14.054 5.430 -18.083 1.00 94.25 82 LEU A N 1
ATOM 602 C CA . LEU A 1 82 ? 13.642 6.640 -17.368 1.00 94.25 82 LEU A CA 1
ATOM 603 C C . LEU A 1 82 ? 12.118 6.715 -17.185 1.00 94.25 82 LEU A C 1
ATOM 605 O O . LEU A 1 82 ? 11.656 6.977 -16.085 1.00 94.25 82 LEU A O 1
ATOM 609 N N . GLY A 1 83 ? 11.332 6.419 -18.226 1.00 93.88 83 GLY A N 1
ATOM 610 C CA . GLY A 1 83 ? 9.867 6.460 -18.121 1.00 93.88 83 GLY A CA 1
ATOM 611 C C . GLY A 1 83 ? 9.315 5.429 -17.130 1.00 93.88 83 GLY A C 1
ATOM 612 O O . GLY A 1 83 ? 8.393 5.717 -16.369 1.00 93.88 83 GLY A O 1
ATOM 613 N N . GLN A 1 84 ? 9.926 4.242 -17.075 1.00 93.94 84 GLN A N 1
ATOM 614 C CA . GLN A 1 84 ? 9.605 3.239 -16.060 1.00 93.94 84 GLN A CA 1
ATOM 615 C C . GLN A 1 84 ? 10.000 3.720 -14.659 1.00 93.94 84 GLN A C 1
ATOM 617 O O . GLN A 1 84 ? 9.220 3.587 -13.720 1.00 93.94 84 GLN A O 1
ATOM 622 N N . GLN A 1 85 ? 11.182 4.322 -14.516 1.00 95.12 85 GLN A N 1
ATOM 623 C CA . GLN A 1 85 ? 11.634 4.889 -13.250 1.00 95.12 85 GLN A CA 1
ATOM 624 C C . GLN A 1 85 ? 10.679 5.974 -12.739 1.00 95.12 85 GLN A C 1
ATOM 626 O O . GLN A 1 85 ? 10.325 5.953 -11.563 1.00 95.12 85 GLN A O 1
ATOM 631 N N . GLU A 1 86 ? 10.231 6.892 -13.598 1.00 95.50 86 GLU A N 1
ATOM 632 C CA . GLU A 1 86 ? 9.278 7.955 -13.253 1.00 95.50 86 GLU A CA 1
ATOM 633 C C . GLU A 1 86 ? 7.943 7.369 -12.779 1.00 95.50 86 GLU A C 1
ATOM 635 O O . GLU A 1 86 ? 7.445 7.731 -11.712 1.00 95.50 86 GLU A O 1
ATOM 640 N N . LYS A 1 87 ? 7.403 6.394 -13.521 1.00 94.81 87 LYS A N 1
ATOM 641 C CA . LYS A 1 87 ? 6.168 5.686 -13.157 1.00 94.81 87 LYS A CA 1
ATOM 642 C C . LYS A 1 87 ? 6.280 5.008 -11.789 1.00 94.81 87 LYS A C 1
ATOM 644 O O . LYS A 1 87 ? 5.405 5.181 -10.941 1.00 94.81 87 LYS A O 1
ATOM 649 N N . LEU A 1 88 ? 7.353 4.250 -11.565 1.00 95.69 88 LEU A N 1
ATOM 650 C CA . LEU A 1 88 ? 7.586 3.546 -10.302 1.00 95.69 88 LEU A CA 1
ATOM 651 C C . LEU A 1 88 ? 7.882 4.513 -9.148 1.00 95.69 88 LEU A C 1
ATOM 653 O O . LEU A 1 88 ? 7.479 4.249 -8.020 1.00 95.69 88 LEU A O 1
ATOM 657 N N . SER A 1 89 ? 8.524 5.651 -9.416 1.00 94.50 89 SER A N 1
ATOM 658 C CA . SER A 1 89 ? 8.746 6.691 -8.405 1.00 94.50 89 SER A CA 1
ATOM 659 C C . SER A 1 89 ? 7.426 7.315 -7.949 1.00 94.50 89 SER A C 1
ATOM 661 O O . SER A 1 89 ? 7.228 7.485 -6.752 1.00 94.50 89 SER A O 1
ATOM 663 N N . GLY A 1 90 ? 6.469 7.540 -8.857 1.00 95.00 90 GLY A N 1
ATOM 664 C CA . GLY A 1 90 ? 5.125 7.991 -8.474 1.00 95.00 90 GLY A CA 1
ATOM 665 C C . GLY A 1 90 ? 4.375 6.992 -7.577 1.00 95.00 90 GLY A C 1
ATOM 666 O O . GLY A 1 90 ? 3.646 7.389 -6.664 1.00 95.00 90 GLY A O 1
ATOM 667 N N . MET A 1 91 ? 4.585 5.685 -7.776 1.00 95.69 91 MET A N 1
ATOM 668 C CA . MET A 1 91 ? 4.071 4.661 -6.853 1.00 95.69 91 MET A CA 1
ATOM 669 C C . MET A 1 91 ? 4.739 4.764 -5.478 1.00 95.69 91 MET A C 1
ATOM 671 O O . MET A 1 91 ? 4.045 4.778 -4.461 1.00 95.69 91 MET A O 1
ATOM 675 N N . VAL A 1 92 ? 6.067 4.908 -5.453 1.00 94.94 92 VAL A N 1
ATOM 676 C CA . VAL A 1 92 ? 6.841 5.086 -4.219 1.00 94.94 92 VAL A CA 1
ATOM 677 C C . VAL A 1 92 ? 6.354 6.302 -3.423 1.00 94.94 92 VAL A C 1
ATOM 679 O O . VAL A 1 92 ? 6.082 6.175 -2.231 1.00 94.94 92 VAL A O 1
ATOM 682 N N . GLU A 1 93 ? 6.162 7.451 -4.069 1.00 95.44 93 GLU A N 1
ATOM 683 C CA . GLU A 1 93 ? 5.644 8.666 -3.423 1.00 95.44 93 GLU A CA 1
ATOM 684 C C . GLU A 1 93 ? 4.258 8.434 -2.800 1.00 95.44 93 GLU A C 1
ATOM 686 O O . GLU A 1 93 ? 3.985 8.836 -1.666 1.00 95.44 93 GLU A O 1
ATOM 691 N N . THR A 1 94 ? 3.389 7.715 -3.514 1.00 95.75 94 THR A N 1
ATOM 692 C CA . THR A 1 94 ? 2.036 7.386 -3.050 1.00 95.75 94 THR A CA 1
ATOM 693 C C . THR A 1 94 ? 2.067 6.507 -1.792 1.00 95.75 94 THR A C 1
ATOM 695 O O . THR A 1 94 ? 1.340 6.765 -0.827 1.00 95.75 94 THR A O 1
ATOM 698 N N . ILE A 1 95 ? 2.895 5.456 -1.770 1.00 94.94 95 ILE A N 1
ATOM 699 C CA . ILE A 1 95 ? 2.974 4.552 -0.612 1.00 94.94 95 ILE A CA 1
ATOM 700 C C . ILE A 1 95 ? 3.708 5.195 0.574 1.00 94.94 95 ILE A C 1
ATOM 702 O O . ILE A 1 95 ? 3.352 4.927 1.724 1.00 94.94 95 ILE A O 1
ATOM 706 N N . GLU A 1 96 ? 4.680 6.077 0.321 1.00 94.62 96 GLU A N 1
ATOM 707 C CA . GLU A 1 96 ? 5.330 6.890 1.354 1.00 94.62 96 GLU A CA 1
ATOM 708 C C . GLU A 1 96 ? 4.328 7.814 2.041 1.00 94.62 96 GLU A C 1
ATOM 710 O O . GLU A 1 96 ? 4.283 7.876 3.273 1.00 94.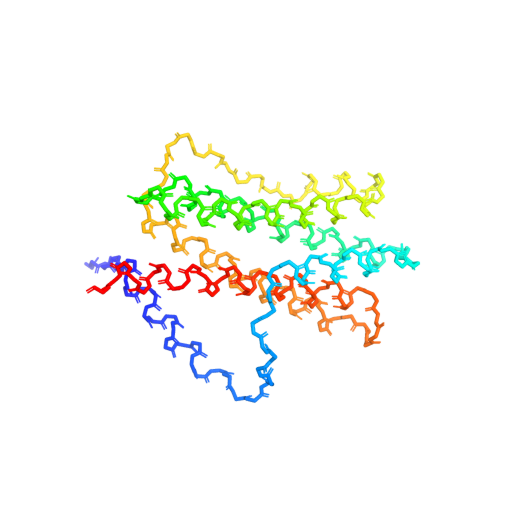62 96 GLU A O 1
ATOM 715 N N . GLU A 1 97 ? 3.470 8.480 1.268 1.00 95.62 97 GLU A N 1
ATOM 716 C CA . GLU A 1 97 ? 2.413 9.311 1.830 1.00 95.62 97 GLU A CA 1
ATOM 717 C C . GLU A 1 97 ? 1.440 8.488 2.689 1.00 95.62 97 GLU A C 1
ATOM 719 O O . GLU A 1 97 ? 1.106 8.890 3.807 1.00 95.62 97 GLU A O 1
ATOM 724 N N . ALA A 1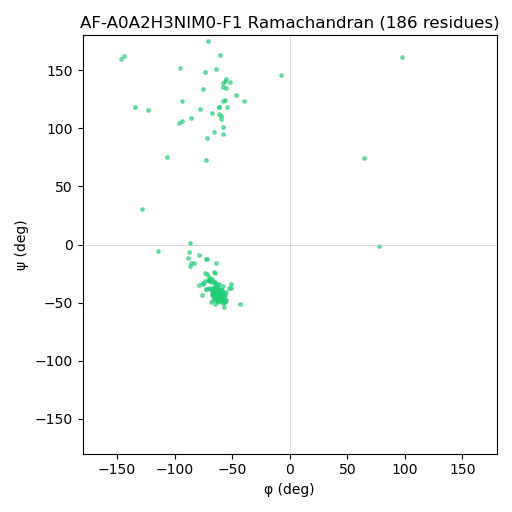 98 ? 1.031 7.303 2.226 1.00 95.25 98 ALA A N 1
ATOM 725 C CA . ALA A 1 98 ? 0.197 6.406 3.025 1.00 95.25 98 ALA A CA 1
ATOM 726 C C . ALA A 1 98 ? 0.885 6.003 4.342 1.00 95.25 98 ALA A C 1
ATOM 728 O O . ALA A 1 98 ? 0.251 6.010 5.400 1.00 95.25 98 ALA A O 1
ATOM 729 N N . ALA A 1 99 ? 2.182 5.681 4.298 1.00 93.31 99 ALA A N 1
ATOM 730 C CA . ALA A 1 99 ? 2.959 5.331 5.481 1.00 93.31 99 ALA A CA 1
ATOM 731 C C . ALA A 1 99 ? 3.027 6.494 6.484 1.00 93.31 99 ALA A C 1
ATOM 733 O O . ALA A 1 99 ? 2.830 6.277 7.681 1.00 93.31 99 ALA A O 1
ATOM 734 N N . LEU A 1 100 ? 3.256 7.723 6.010 1.00 92.38 100 LEU A N 1
ATOM 735 C CA . LEU A 1 100 ? 3.271 8.924 6.850 1.00 92.38 100 LEU A CA 1
ATOM 736 C C . LEU A 1 100 ? 1.915 9.162 7.517 1.00 92.38 100 LEU A C 1
ATOM 738 O O . LEU A 1 100 ? 1.856 9.292 8.738 1.00 92.38 100 LEU A O 1
ATOM 742 N N . LEU A 1 101 ? 0.824 9.112 6.746 1.00 93.62 101 LEU A N 1
ATOM 743 C CA . LEU A 1 101 ? -0.533 9.264 7.276 1.00 93.62 101 LEU A CA 1
ATOM 744 C C . LEU A 1 101 ? -0.837 8.243 8.375 1.00 93.62 101 LEU A C 1
ATOM 746 O O . LEU A 1 101 ? -1.413 8.591 9.401 1.00 93.62 101 LEU A O 1
ATOM 750 N N . LEU A 1 102 ? -0.446 6.983 8.179 1.00 93.25 102 LEU A N 1
ATOM 751 C CA . LEU A 1 102 ? -0.648 5.929 9.170 1.00 93.25 102 LEU A CA 1
ATOM 752 C C . LEU A 1 102 ? 0.229 6.128 10.415 1.00 93.25 102 LEU A C 1
ATOM 754 O O . LEU A 1 102 ? -0.227 5.880 11.532 1.00 93.25 102 LEU A O 1
ATOM 758 N N . ARG A 1 103 ? 1.476 6.582 10.248 1.00 91.31 103 ARG A N 1
ATOM 759 C CA . ARG A 1 103 ? 2.389 6.855 11.368 1.00 91.31 103 ARG A CA 1
ATOM 760 C C . ARG A 1 103 ? 1.917 8.015 12.232 1.00 91.31 103 ARG A C 1
ATOM 762 O O . ARG A 1 103 ? 2.000 7.904 13.453 1.00 91.31 103 ARG A O 1
ATOM 769 N N . ASP A 1 104 ? 1.365 9.062 11.631 1.00 91.25 104 ASP A N 1
ATOM 770 C CA . ASP A 1 104 ? 0.838 10.226 12.353 1.00 91.25 104 ASP A CA 1
ATOM 771 C C . ASP A 1 104 ? -0.354 9.879 13.262 1.00 91.25 104 ASP A C 1
ATOM 773 O O . ASP A 1 104 ? -0.695 10.628 14.175 1.00 91.25 104 ASP A O 1
ATOM 777 N N . GLN A 1 105 ? -0.972 8.714 13.057 1.00 90.94 105 GLN A N 1
ATOM 778 C CA . GLN A 1 105 ? -2.081 8.211 13.874 1.00 90.94 105 GLN A CA 1
ATOM 779 C C . GLN A 1 105 ? -1.621 7.395 15.078 1.00 90.94 105 GLN A C 1
ATOM 781 O O . GLN A 1 105 ? -2.425 7.056 15.956 1.00 90.94 105 GLN A O 1
ATOM 786 N N . LEU A 1 106 ? -0.342 7.031 15.131 1.00 87.75 106 LEU A N 1
ATOM 787 C CA . LEU A 1 106 ? 0.200 6.276 16.245 1.00 87.75 106 LEU A CA 1
ATOM 788 C C . LEU A 1 106 ? 0.381 7.179 17.462 1.00 87.75 106 LEU A C 1
ATOM 790 O O . LEU A 1 106 ? 0.974 8.253 17.407 1.00 87.75 106 LEU A O 1
ATOM 794 N N . SER A 1 107 ? -0.060 6.682 18.613 1.00 82.69 107 SER A N 1
ATOM 795 C CA . SER A 1 107 ? 0.363 7.226 19.903 1.00 82.69 107 SER A CA 1
ATOM 796 C C . SER A 1 107 ? 1.882 7.093 20.075 1.00 82.69 107 SER A C 1
ATOM 798 O O . SER A 1 107 ? 2.520 6.255 19.435 1.00 82.69 107 SER A O 1
ATOM 800 N N . ALA A 1 108 ? 2.470 7.841 21.013 1.00 79.31 108 ALA A N 1
ATOM 801 C CA . ALA A 1 108 ? 3.897 7.720 21.333 1.00 79.31 108 ALA A CA 1
ATOM 802 C C . ALA A 1 108 ? 4.321 6.266 21.642 1.00 79.31 108 ALA A C 1
ATOM 804 O O . ALA A 1 108 ? 5.392 5.828 21.226 1.00 79.31 108 ALA A O 1
ATOM 805 N N . GLN A 1 109 ? 3.457 5.495 22.316 1.00 73.44 109 GLN A N 1
ATOM 806 C CA . GLN A 1 109 ? 3.683 4.073 22.588 1.00 73.44 109 GLN A CA 1
ATOM 807 C C . GLN A 1 109 ? 3.517 3.201 21.333 1.00 73.44 109 GLN A C 1
ATOM 809 O O . GLN A 1 109 ? 4.282 2.265 21.131 1.00 73.44 109 GLN A O 1
ATOM 814 N N . GLY A 1 110 ? 2.553 3.502 20.462 1.00 75.31 110 GLY A N 1
ATOM 815 C CA . GLY A 1 110 ? 2.407 2.797 19.185 1.00 75.31 110 GLY A CA 1
ATOM 816 C C . GLY A 1 110 ? 3.611 3.004 18.264 1.00 75.31 110 GLY A C 1
ATOM 817 O O . GLY A 1 110 ? 4.092 2.053 17.651 1.00 75.31 110 GLY A O 1
ATOM 818 N N . ASN A 1 111 ? 4.154 4.222 18.241 1.00 78.12 111 ASN A N 1
ATOM 819 C CA . ASN A 1 111 ? 5.326 4.578 17.447 1.00 78.12 111 ASN A CA 1
ATOM 820 C C . ASN A 1 111 ? 6.622 3.933 17.976 1.00 78.12 111 ASN A C 1
ATOM 822 O O . ASN A 1 111 ? 7.529 3.662 17.204 1.00 78.12 111 ASN A O 1
ATOM 826 N N . SER A 1 112 ? 6.736 3.632 19.276 1.00 73.88 112 SER A N 1
ATOM 827 C CA . SER A 1 112 ? 7.884 2.856 19.773 1.00 73.88 112 SER A CA 1
ATOM 828 C C . SER A 1 112 ? 7.770 1.370 19.417 1.00 73.88 112 SER A C 1
ATOM 830 O O . SER A 1 112 ? 8.774 0.719 19.129 1.00 73.88 112 SER A O 1
ATOM 832 N N . LEU A 1 113 ? 6.547 0.832 19.376 1.00 74.56 113 LEU A N 1
ATOM 833 C CA . LEU A 1 113 ? 6.300 -0.567 19.037 1.00 74.56 113 LEU A CA 1
ATOM 834 C C . LEU A 1 113 ? 6.571 -0.880 17.564 1.00 74.56 113 LEU A C 1
ATOM 836 O O . LEU A 1 113 ? 7.006 -1.994 17.274 1.00 74.56 113 LEU A O 1
ATOM 840 N N . THR A 1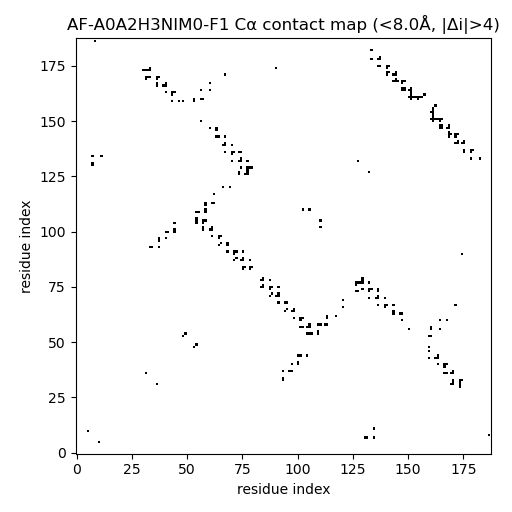 114 ? 6.378 0.051 16.627 1.00 71.00 114 THR A N 1
ATOM 841 C CA . THR A 1 114 ? 6.708 -0.183 15.205 1.00 71.00 114 THR A CA 1
ATOM 842 C C . THR A 1 114 ? 8.181 -0.553 15.021 1.00 71.00 114 THR A C 1
ATOM 844 O O . THR A 1 114 ? 8.470 -1.516 14.313 1.00 71.00 114 THR A O 1
ATOM 847 N N . HIS A 1 115 ? 9.085 0.105 15.750 1.00 64.31 115 HIS A N 1
ATOM 848 C CA . HIS A 1 115 ? 10.528 -0.146 15.710 1.00 64.31 115 HIS A CA 1
ATOM 849 C C . HIS A 1 115 ? 10.974 -1.447 16.396 1.00 64.31 115 HIS A C 1
ATOM 851 O O . HIS A 1 115 ? 12.028 -1.978 16.057 1.00 64.31 115 HIS A O 1
ATOM 857 N N . LEU A 1 116 ? 10.198 -1.974 17.349 1.00 51.72 116 LEU A N 1
ATOM 858 C CA . LEU A 1 116 ? 10.606 -3.117 18.178 1.00 51.72 116 LEU A CA 1
ATOM 859 C C . LEU A 1 116 ? 10.303 -4.492 17.569 1.00 51.72 116 LEU A C 1
ATOM 861 O O . LEU A 1 116 ? 10.886 -5.477 18.011 1.00 51.72 116 LEU A O 1
ATOM 865 N N . CYS A 1 117 ? 9.403 -4.594 16.586 1.00 48.75 117 CYS A N 1
ATOM 866 C CA . CYS A 1 117 ? 9.126 -5.884 15.931 1.00 48.75 117 CYS A CA 1
ATOM 867 C C . CYS A 1 117 ? 9.217 -5.844 14.400 1.00 48.75 117 CYS A C 1
ATOM 869 O O . CYS A 1 117 ? 8.513 -6.596 13.730 1.00 48.75 117 CYS A O 1
ATOM 871 N N . GLY A 1 118 ? 10.066 -4.976 13.847 1.00 48.19 118 GLY A N 1
ATOM 872 C CA . GLY A 1 118 ? 10.367 -4.949 12.418 1.00 48.19 118 GLY A CA 1
ATOM 873 C C . GLY A 1 118 ? 11.859 -5.118 12.163 1.00 48.19 118 GLY A C 1
ATOM 874 O O . GLY A 1 118 ? 12.647 -4.243 12.519 1.00 48.19 118 GLY A O 1
ATOM 875 N N . GLU A 1 119 ? 12.248 -6.210 11.503 1.00 45.62 119 GLU A N 1
ATOM 876 C CA . GLU A 1 119 ? 13.498 -6.238 10.744 1.00 45.62 119 GLU A CA 1
ATOM 877 C C . GLU A 1 119 ? 13.397 -5.153 9.675 1.00 45.62 119 GLU A C 1
ATOM 879 O O . GLU A 1 119 ? 12.627 -5.259 8.720 1.00 45.62 119 GLU A O 1
ATOM 884 N N . ARG A 1 120 ? 14.147 -4.066 9.854 1.00 47.66 120 ARG A N 1
ATOM 885 C CA . ARG A 1 120 ? 14.336 -3.085 8.790 1.00 47.66 120 ARG A CA 1
ATOM 886 C C . ARG A 1 120 ? 15.025 -3.842 7.650 1.00 47.66 120 ARG A C 1
ATOM 888 O O . ARG A 1 120 ? 16.114 -4.366 7.899 1.00 47.66 120 ARG A O 1
ATOM 895 N N . PRO A 1 121 ? 14.429 -3.963 6.449 1.00 51.88 121 PRO A N 1
ATOM 896 C CA . PRO A 1 121 ? 15.082 -4.680 5.367 1.00 51.88 121 PRO A CA 1
ATOM 897 C C . PRO A 1 121 ? 16.442 -4.027 5.142 1.00 51.88 121 PRO A C 1
ATOM 899 O O . PRO A 1 121 ? 16.536 -2.803 5.006 1.00 51.88 121 PRO A O 1
ATOM 902 N N . ALA A 1 122 ? 17.499 -4.838 5.212 1.00 48.47 122 ALA A N 1
ATOM 903 C CA . ALA A 1 122 ? 18.850 -4.366 4.984 1.00 48.47 122 ALA A CA 1
ATOM 904 C C . ALA A 1 122 ? 18.866 -3.674 3.620 1.00 48.47 122 ALA A C 1
ATOM 906 O O . ALA A 1 122 ? 18.550 -4.291 2.602 1.00 48.47 122 ALA A O 1
ATOM 907 N N . ARG A 1 123 ? 19.176 -2.374 3.610 1.00 51.47 123 ARG A N 1
ATOM 908 C CA . ARG A 1 123 ? 19.433 -1.650 2.369 1.00 51.47 123 ARG A CA 1
ATOM 909 C C . ARG A 1 123 ? 20.708 -2.256 1.790 1.00 51.47 123 ARG A C 1
ATOM 911 O O . ARG A 1 123 ? 21.800 -1.942 2.253 1.00 51.47 123 ARG A O 1
ATOM 918 N N . SER A 1 124 ? 20.561 -3.197 0.861 1.00 51.78 124 SER A N 1
ATOM 919 C CA . SER A 1 124 ? 21.667 -3.629 0.014 1.00 51.78 124 SER A CA 1
ATOM 920 C C . SER A 1 124 ? 22.174 -2.394 -0.725 1.00 51.78 124 SER A C 1
ATOM 922 O O . SER A 1 124 ? 21.385 -1.709 -1.371 1.00 51.78 124 SER A O 1
ATOM 924 N N . ASN A 1 125 ? 23.464 -2.080 -0.594 1.00 55.06 125 ASN A N 1
ATOM 925 C CA . ASN A 1 125 ? 24.090 -0.994 -1.357 1.00 55.06 125 ASN A CA 1
ATOM 926 C C . ASN A 1 125 ? 24.283 -1.365 -2.836 1.00 55.06 125 ASN A C 1
ATOM 928 O O . ASN A 1 125 ? 24.585 -0.494 -3.646 1.00 55.06 125 ASN A O 1
ATOM 932 N N . GLU A 1 126 ? 24.122 -2.641 -3.187 1.00 62.84 126 GLU A N 1
ATOM 933 C CA . GLU A 1 126 ? 24.085 -3.096 -4.572 1.00 62.84 126 GLU A CA 1
ATOM 934 C C . GLU A 1 126 ? 22.629 -3.150 -5.031 1.00 62.84 126 GLU A C 1
ATOM 936 O O . GLU A 1 126 ? 21.792 -3.796 -4.389 1.00 62.84 126 GLU A O 1
ATOM 941 N N . ALA A 1 127 ? 22.334 -2.438 -6.122 1.00 69.56 127 ALA A N 1
ATOM 942 C CA . ALA A 1 127 ? 21.025 -2.465 -6.752 1.00 69.56 127 ALA A CA 1
ATOM 943 C C . ALA A 1 127 ? 20.725 -3.897 -7.215 1.00 69.56 127 ALA A C 1
ATOM 945 O O . ALA A 1 127 ? 21.461 -4.473 -8.018 1.00 69.56 127 ALA A O 1
ATOM 946 N N . GLU A 1 128 ? 19.659 -4.474 -6.665 1.00 84.38 128 GLU A N 1
ATOM 947 C CA . GLU A 1 128 ? 19.154 -5.785 -7.063 1.00 84.38 128 GLU A CA 1
ATOM 948 C C . GLU A 1 128 ? 18.809 -5.762 -8.569 1.00 84.38 128 GLU A C 1
ATOM 950 O O . GLU A 1 128 ? 18.260 -4.764 -9.045 1.00 84.38 128 GLU A O 1
ATOM 955 N N . PRO A 1 129 ? 19.121 -6.818 -9.346 1.00 90.94 129 PRO A N 1
ATOM 956 C CA . PRO A 1 129 ? 18.748 -6.879 -10.755 1.00 90.94 129 PRO A CA 1
ATOM 957 C C . PRO A 1 129 ? 17.238 -6.696 -10.954 1.00 90.94 129 PRO A C 1
ATOM 959 O O . PRO A 1 129 ? 16.441 -7.240 -10.188 1.00 90.94 129 PRO A O 1
ATOM 962 N N . TRP A 1 130 ? 16.842 -5.996 -12.024 1.00 92.44 130 TRP A N 1
ATOM 963 C CA . TRP A 1 130 ? 15.434 -5.690 -12.330 1.00 92.44 130 TRP A CA 1
ATOM 964 C C . TRP A 1 130 ? 14.461 -6.870 -12.139 1.00 92.44 130 TRP A C 1
ATOM 966 O O . TRP A 1 130 ? 13.477 -6.700 -11.416 1.00 92.44 130 TRP A O 1
ATOM 976 N N . PRO A 1 131 ? 14.703 -8.074 -12.704 1.00 92.25 131 PRO A N 1
ATOM 977 C CA . PRO A 1 131 ? 13.745 -9.174 -12.586 1.00 92.25 131 PRO A CA 1
ATOM 978 C C . PRO A 1 131 ? 13.572 -9.676 -11.147 1.00 92.25 131 PRO A C 1
ATOM 980 O O . PRO A 1 131 ? 12.480 -10.102 -10.769 1.00 92.25 131 PRO A O 1
ATOM 983 N N . ASP A 1 132 ? 14.638 -9.621 -10.346 1.00 91.25 132 ASP A N 1
ATOM 984 C CA . ASP A 1 132 ? 14.629 -10.071 -8.955 1.00 91.25 132 ASP A CA 1
ATOM 985 C C . ASP A 1 132 ? 13.919 -9.042 -8.063 1.00 91.25 132 ASP A C 1
ATOM 987 O O . ASP A 1 132 ? 13.027 -9.403 -7.288 1.00 91.25 132 ASP A O 1
ATOM 991 N N . ALA A 1 133 ? 14.210 -7.750 -8.265 1.00 93.38 133 ALA A N 1
ATOM 992 C CA . ALA A 1 133 ? 13.540 -6.648 -7.578 1.00 93.38 133 ALA A CA 1
ATOM 993 C C . ALA A 1 133 ? 12.029 -6.626 -7.877 1.00 93.38 133 ALA A C 1
ATOM 995 O O . ALA A 1 133 ? 11.213 -6.518 -6.956 1.00 93.38 133 ALA A O 1
ATOM 996 N N . LEU A 1 134 ? 11.649 -6.801 -9.148 1.00 94.44 134 LEU A N 1
ATOM 997 C CA . LEU A 1 134 ? 10.256 -6.864 -9.588 1.00 94.44 134 LEU A CA 1
ATOM 998 C C . LEU A 1 134 ? 9.516 -8.053 -8.965 1.00 94.44 134 LEU A C 1
ATOM 1000 O O . LEU A 1 134 ? 8.439 -7.878 -8.394 1.00 94.44 134 LEU A O 1
ATOM 1004 N N . PHE A 1 135 ? 10.094 -9.257 -9.022 1.00 91.31 135 PHE A N 1
ATOM 1005 C CA . PHE A 1 135 ? 9.470 -10.452 -8.448 1.00 91.31 135 PHE A CA 1
ATOM 1006 C C . PHE A 1 135 ? 9.295 -10.329 -6.931 1.00 91.31 135 PHE A C 1
ATOM 1008 O O . PHE A 1 135 ? 8.230 -10.650 -6.394 1.00 91.31 135 PHE A O 1
ATOM 1015 N N . SER A 1 136 ? 10.325 -9.832 -6.245 1.00 91.88 136 SER A N 1
ATOM 1016 C CA . SER A 1 136 ? 10.284 -9.569 -4.809 1.00 91.88 136 SER A CA 1
ATOM 1017 C C . SER A 1 136 ? 9.186 -8.565 -4.451 1.00 91.88 136 SER A C 1
ATOM 1019 O O . SER A 1 136 ? 8.450 -8.786 -3.488 1.00 91.88 136 SER A O 1
ATOM 1021 N N . ALA A 1 137 ? 9.037 -7.485 -5.224 1.00 95.00 137 ALA A N 1
ATOM 1022 C CA . ALA A 1 137 ? 8.009 -6.473 -4.999 1.00 95.00 137 ALA A CA 1
ATOM 1023 C C . ALA A 1 137 ? 6.591 -7.010 -5.235 1.00 95.00 137 ALA A C 1
ATOM 1025 O O . ALA A 1 137 ? 5.743 -6.870 -4.353 1.00 95.00 137 ALA A O 1
ATOM 1026 N N . VAL A 1 138 ? 6.352 -7.704 -6.353 1.00 95.94 138 VAL A N 1
ATOM 1027 C CA . VAL A 1 138 ? 5.063 -8.356 -6.649 1.00 95.94 138 VAL A CA 1
ATOM 1028 C C . VAL A 1 138 ? 4.676 -9.321 -5.527 1.00 95.94 138 VAL A C 1
ATOM 1030 O O . VAL A 1 138 ? 3.573 -9.242 -4.991 1.00 95.94 138 VAL A O 1
ATOM 1033 N N . GLN A 1 139 ? 5.596 -10.192 -5.100 1.00 94.38 139 GLN A N 1
ATOM 1034 C CA . GLN A 1 139 ? 5.313 -11.146 -4.030 1.00 94.38 139 GLN A CA 1
ATOM 1035 C C . GLN A 1 139 ? 4.998 -10.457 -2.696 1.00 94.38 139 GLN A C 1
ATOM 1037 O O . GLN A 1 139 ? 4.051 -10.846 -2.013 1.00 94.38 139 GLN A O 1
ATOM 1042 N N . VAL A 1 140 ? 5.789 -9.457 -2.302 1.00 95.44 140 VAL A N 1
ATOM 1043 C CA . VAL A 1 140 ? 5.562 -8.757 -1.033 1.00 95.44 140 VAL A CA 1
ATOM 1044 C C . VAL A 1 140 ? 4.238 -8.001 -1.055 1.00 95.44 140 VAL A C 1
ATOM 1046 O O . VAL A 1 140 ? 3.549 -8.003 -0.037 1.00 95.44 140 VAL A O 1
ATOM 1049 N N . LEU A 1 141 ? 3.844 -7.407 -2.183 1.00 95.62 141 LEU A N 1
ATOM 1050 C CA . LEU A 1 141 ? 2.554 -6.732 -2.311 1.00 95.62 141 LEU A CA 1
ATOM 1051 C C . LEU A 1 141 ? 1.377 -7.712 -2.217 1.00 95.62 141 LEU A C 1
ATOM 1053 O O . LEU A 1 141 ? 0.443 -7.440 -1.468 1.00 95.62 141 LEU A O 1
ATOM 1057 N N . ASP A 1 142 ? 1.443 -8.869 -2.876 1.00 96.00 142 ASP A N 1
ATOM 1058 C CA . ASP A 1 142 ? 0.413 -9.919 -2.787 1.00 96.00 142 ASP A CA 1
ATOM 1059 C C . ASP A 1 142 ? 0.228 -10.435 -1.345 1.00 96.00 142 ASP A C 1
ATOM 1061 O O . ASP A 1 142 ? -0.884 -10.488 -0.802 1.00 96.00 142 ASP A O 1
ATOM 1065 N N . GLU A 1 143 ? 1.343 -10.728 -0.665 1.00 96.81 143 GLU A N 1
ATOM 1066 C CA . GLU A 1 143 ? 1.343 -11.114 0.750 1.00 96.81 143 GLU A CA 1
ATOM 1067 C C . GLU A 1 143 ? 0.754 -10.006 1.635 1.00 96.81 143 GLU A C 1
ATOM 1069 O O . GLU A 1 143 ? -0.046 -10.278 2.532 1.00 96.81 143 GLU A O 1
ATOM 1074 N N . SER A 1 144 ? 1.125 -8.752 1.375 1.00 96.69 144 SER A N 1
ATOM 1075 C CA . SER A 1 144 ? 0.663 -7.582 2.127 1.00 96.69 144 SER A CA 1
ATOM 1076 C C . SER A 1 144 ? -0.840 -7.357 1.966 1.00 96.69 144 SER A C 1
ATOM 1078 O O . SER A 1 144 ? -1.546 -7.144 2.953 1.00 96.69 144 SER A O 1
ATOM 1080 N N . VAL A 1 145 ? -1.356 -7.480 0.741 1.00 97.44 145 VAL A N 1
ATOM 1081 C CA . VAL A 1 145 ? -2.793 -7.416 0.450 1.00 97.44 145 VAL A CA 1
ATOM 1082 C C . VAL A 1 145 ? -3.535 -8.526 1.196 1.00 97.44 145 VAL A C 1
ATOM 1084 O O . VAL A 1 145 ? -4.538 -8.254 1.857 1.00 97.44 145 VAL A O 1
ATOM 1087 N N . SER A 1 146 ? -3.026 -9.759 1.161 1.00 97.06 146 SER A N 1
ATOM 1088 C CA . SER A 1 146 ? -3.629 -10.899 1.866 1.00 97.06 146 SER A CA 1
ATOM 1089 C C . SER A 1 146 ? -3.671 -10.700 3.387 1.00 97.06 146 SER A C 1
ATOM 1091 O O . SER A 1 146 ? -4.673 -11.016 4.041 1.00 97.06 146 SER A O 1
ATOM 1093 N N . GLN A 1 147 ? -2.609 -10.128 3.962 1.00 97.62 147 GLN A N 1
ATOM 1094 C CA . GLN A 1 147 ? -2.547 -9.788 5.385 1.00 97.62 147 GLN A CA 1
ATOM 1095 C C . GLN A 1 147 ? -3.564 -8.704 5.756 1.00 97.62 147 GLN A C 1
ATOM 1097 O O . GLN A 1 147 ? -4.273 -8.860 6.749 1.00 97.62 147 GLN A O 1
ATOM 1102 N N . LEU A 1 148 ? -3.700 -7.648 4.950 1.00 97.12 148 LEU A N 1
ATOM 1103 C CA . LEU A 1 148 ? -4.670 -6.574 5.194 1.00 97.12 148 LEU A CA 1
ATOM 1104 C C . LEU A 1 148 ? -6.119 -7.042 5.044 1.00 97.12 148 LEU A C 1
ATOM 1106 O O . LEU A 1 148 ? -6.964 -6.669 5.853 1.00 97.12 148 LEU A O 1
ATOM 1110 N N . VAL A 1 149 ? -6.409 -7.909 4.069 1.00 96.44 149 VAL A N 1
ATOM 1111 C CA . VAL A 1 149 ? -7.734 -8.538 3.927 1.00 96.44 149 VAL A CA 1
ATOM 1112 C C . VAL A 1 149 ? -8.057 -9.397 5.151 1.00 96.44 149 VAL A C 1
ATOM 1114 O O . VAL A 1 149 ? -9.161 -9.323 5.691 1.00 96.44 149 VAL A O 1
ATOM 1117 N N . SER A 1 150 ? -7.090 -10.180 5.634 1.00 96.75 150 SER A N 1
ATOM 1118 C CA . SER A 1 150 ? -7.258 -10.971 6.860 1.00 96.75 150 SER A CA 1
ATOM 1119 C C . SER A 1 150 ? -7.497 -10.075 8.076 1.00 96.75 150 SER A C 1
ATOM 1121 O O . SER A 1 150 ? -8.392 -10.340 8.879 1.00 96.75 150 SER A O 1
ATOM 1123 N N . LEU A 1 151 ? -6.740 -8.980 8.181 1.00 94.94 151 LEU A N 1
ATOM 1124 C CA . LEU A 1 151 ? -6.871 -8.010 9.258 1.00 94.94 151 LEU A CA 1
ATOM 1125 C C . LEU A 1 151 ? -8.247 -7.336 9.232 1.00 94.94 151 LEU A C 1
ATOM 1127 O O . LEU A 1 151 ? -8.899 -7.273 10.272 1.00 94.94 151 LEU A O 1
ATOM 1131 N N . SER A 1 152 ? -8.717 -6.918 8.053 1.00 95.62 152 SER A N 1
ATOM 1132 C CA . SER A 1 152 ? -10.057 -6.366 7.823 1.00 95.62 152 SER A CA 1
ATOM 1133 C C . SER A 1 152 ? -11.164 -7.332 8.247 1.00 95.62 152 SER A C 1
ATOM 1135 O O . SER A 1 152 ? -12.086 -6.958 8.976 1.00 95.62 152 SER A O 1
ATOM 1137 N N . ASN A 1 153 ? -11.063 -8.600 7.843 1.00 95.44 153 ASN A N 1
ATOM 1138 C CA . ASN A 1 153 ? -12.057 -9.623 8.169 1.00 95.44 153 ASN A CA 1
ATOM 1139 C C . ASN A 1 153 ? -12.125 -9.944 9.669 1.00 95.44 153 ASN A C 1
ATOM 1141 O O . ASN A 1 153 ? -13.169 -10.385 10.145 1.00 95.44 153 ASN A O 1
ATOM 1145 N N . ALA A 1 154 ? -11.049 -9.688 10.416 1.00 95.06 154 ALA A N 1
ATOM 1146 C CA . ALA A 1 154 ? -11.026 -9.818 11.869 1.00 95.06 154 ALA A CA 1
ATOM 1147 C C . ALA A 1 154 ? -11.676 -8.628 12.608 1.00 95.06 154 ALA A C 1
ATOM 1149 O O . ALA A 1 154 ? -11.868 -8.704 13.822 1.00 95.06 154 ALA A O 1
ATOM 1150 N N . GLN A 1 155 ? -12.017 -7.534 11.915 1.00 93.81 155 GLN A N 1
ATOM 1151 C CA . GLN A 1 155 ? -12.620 -6.348 12.528 1.00 93.81 155 GLN A CA 1
ATOM 1152 C C . GLN A 1 155 ? -14.155 -6.350 12.440 1.00 93.81 155 GLN A C 1
ATOM 1154 O O . GLN A 1 155 ? -14.732 -6.854 11.471 1.00 93.81 155 GLN A O 1
ATOM 1159 N N . PRO A 1 156 ? -14.855 -5.704 13.395 1.00 93.31 156 PRO A N 1
ATOM 1160 C CA . PRO A 1 156 ? -16.296 -5.500 13.303 1.00 93.31 156 PRO A CA 1
ATOM 1161 C C . PRO A 1 156 ? -16.697 -4.768 12.015 1.00 93.31 156 PRO A C 1
ATOM 1163 O O . PRO A 1 156 ? -16.039 -3.809 11.588 1.00 93.31 156 PRO A O 1
ATOM 1166 N N . LYS A 1 157 ? -17.815 -5.185 11.410 1.00 92.00 157 LYS A N 1
ATOM 1167 C CA . LYS A 1 157 ? -18.393 -4.505 10.240 1.00 92.00 157 LYS A CA 1
ATOM 1168 C C . LYS A 1 157 ? -18.698 -3.042 10.579 1.00 92.00 157 LYS A C 1
ATOM 1170 O O . LYS A 1 157 ? -19.245 -2.757 11.638 1.00 92.00 157 LYS A O 1
ATOM 1175 N N . GLY A 1 158 ? -18.341 -2.131 9.675 1.00 88.38 158 GLY A N 1
ATOM 1176 C CA . GLY A 1 158 ? -18.537 -0.686 9.849 1.00 88.38 158 GLY A CA 1
ATOM 1177 C C . GLY A 1 158 ? -17.526 0.010 10.768 1.00 88.38 158 GLY A C 1
ATOM 1178 O O . GLY A 1 158 ? -17.613 1.221 10.931 1.00 88.38 158 GLY A O 1
ATOM 1179 N N . SER A 1 159 ? -16.565 -0.710 11.357 1.00 92.56 159 SER A N 1
ATOM 1180 C CA . SER A 1 159 ? -15.509 -0.081 12.161 1.00 92.56 159 SER A CA 1
ATOM 1181 C C . SER A 1 159 ? -14.478 0.653 11.296 1.00 92.56 159 SER A C 1
ATOM 1183 O O . SER A 1 159 ? -14.145 0.204 10.195 1.00 92.56 159 SER A O 1
ATOM 1185 N N . SER A 1 160 ? -13.897 1.735 11.831 1.00 93.44 160 SER A N 1
ATOM 1186 C CA . SER A 1 160 ? -12.792 2.454 11.178 1.00 93.44 160 SER A CA 1
ATOM 1187 C C . SER A 1 160 ? -11.585 1.554 10.921 1.00 93.44 160 SER A C 1
ATOM 1189 O O . SER A 1 160 ? -10.944 1.680 9.888 1.00 93.44 160 SER A O 1
ATOM 1191 N N . SER A 1 161 ? -11.292 0.605 11.818 1.00 94.75 161 SER A N 1
ATOM 1192 C CA . SER A 1 161 ? -10.207 -0.368 11.636 1.00 94.75 161 SER A CA 1
ATOM 1193 C C . SER A 1 161 ? -10.419 -1.252 10.408 1.00 94.75 161 SER A C 1
ATOM 1195 O O . SER A 1 161 ? -9.469 -1.520 9.671 1.00 94.75 161 SER A O 1
ATOM 1197 N N . ARG A 1 162 ? -11.664 -1.679 10.159 1.00 94.94 162 ARG A N 1
ATOM 1198 C CA . ARG A 1 162 ? -12.010 -2.442 8.958 1.00 94.94 162 ARG A CA 1
ATOM 1199 C C . ARG A 1 162 ? -11.819 -1.599 7.702 1.00 94.94 162 ARG A C 1
ATOM 1201 O O . ARG A 1 162 ? -11.103 -2.012 6.798 1.00 94.94 162 ARG A O 1
ATOM 1208 N N . ALA A 1 163 ? -12.397 -0.396 7.699 1.00 94.31 163 ALA A N 1
ATOM 1209 C CA . ALA A 1 163 ? -12.302 0.536 6.580 1.00 94.31 163 ALA A CA 1
ATOM 1210 C C . ALA A 1 163 ? -10.844 0.900 6.255 1.00 94.31 163 ALA A C 1
ATOM 1212 O O . ALA A 1 163 ? -10.462 0.898 5.090 1.00 94.31 163 ALA A O 1
ATOM 1213 N N . LEU A 1 164 ? -10.020 1.146 7.279 1.00 95.44 164 LEU A N 1
ATOM 1214 C CA . LEU A 1 164 ? -8.589 1.413 7.140 1.00 95.44 164 LEU A CA 1
ATOM 1215 C C . LEU A 1 164 ? -7.878 0.259 6.429 1.00 95.44 164 LEU A C 1
ATOM 1217 O O . LEU A 1 164 ? -7.158 0.472 5.461 1.00 95.44 164 LEU A O 1
ATOM 1221 N N . SER A 1 165 ? -8.112 -0.966 6.897 1.00 96.06 165 SER A N 1
ATOM 1222 C CA . SER A 1 165 ? -7.476 -2.171 6.360 1.00 96.06 165 SER A CA 1
ATOM 1223 C C . SER A 1 165 ? -7.892 -2.436 4.915 1.00 96.06 165 SER A C 1
ATOM 1225 O O . SER A 1 165 ? -7.040 -2.712 4.073 1.00 96.06 165 SER A O 1
ATOM 1227 N N . ASP A 1 166 ? -9.188 -2.300 4.615 1.00 95.50 166 ASP A N 1
ATOM 1228 C CA . ASP A 1 166 ? -9.731 -2.443 3.262 1.00 95.50 166 ASP A CA 1
ATOM 1229 C C . ASP A 1 166 ? -9.143 -1.393 2.312 1.00 95.50 166 ASP A C 1
ATOM 1231 O O . ASP A 1 166 ? -8.714 -1.723 1.206 1.00 95.50 166 ASP A O 1
ATOM 1235 N N . CYS A 1 167 ? -9.086 -0.134 2.751 1.00 95.50 167 CYS A N 1
ATOM 1236 C CA . CYS A 1 167 ? -8.573 0.969 1.948 1.00 95.50 167 CYS A CA 1
ATOM 1237 C C . CYS A 1 167 ? -7.078 0.801 1.645 1.00 95.50 167 CYS A C 1
ATOM 1239 O O . CYS A 1 167 ? -6.658 0.938 0.495 1.00 95.50 167 CYS A O 1
ATOM 1241 N N . THR A 1 168 ? -6.276 0.419 2.643 1.00 96.31 168 THR A N 1
ATOM 1242 C CA . THR A 1 168 ? -4.854 0.113 2.436 1.00 96.31 168 THR A CA 1
ATOM 1243 C C . THR A 1 168 ? -4.673 -1.101 1.520 1.00 96.31 168 THR A C 1
ATOM 1245 O O . THR A 1 168 ? -3.804 -1.091 0.652 1.00 96.31 168 THR A O 1
ATOM 1248 N N . ALA A 1 169 ? -5.510 -2.140 1.647 1.00 96.31 169 ALA A N 1
ATOM 1249 C CA . ALA A 1 169 ? -5.445 -3.305 0.763 1.00 96.31 169 ALA A CA 1
ATOM 1250 C C . ALA A 1 169 ? -5.738 -2.933 -0.697 1.00 96.31 169 ALA A C 1
ATOM 1252 O O . ALA A 1 169 ? -5.110 -3.473 -1.606 1.00 96.31 169 ALA A O 1
ATOM 1253 N N . GLN A 1 170 ? -6.678 -2.015 -0.935 1.00 95.12 170 GLN A N 1
ATOM 1254 C CA . GLN A 1 170 ? -6.971 -1.510 -2.278 1.00 95.12 170 GLN A CA 1
ATOM 1255 C C . GLN A 1 170 ? -5.795 -0.728 -2.865 1.00 95.12 170 GLN A C 1
ATOM 1257 O O . GLN A 1 170 ? -5.450 -0.963 -4.023 1.00 95.12 170 GLN A O 1
ATOM 1262 N N . LEU A 1 171 ? -5.152 0.133 -2.069 1.00 95.94 171 LEU A N 1
ATOM 1263 C CA . LEU A 1 171 ? -3.949 0.855 -2.487 1.00 95.94 171 LEU A CA 1
ATOM 1264 C C . LEU A 1 171 ? -2.844 -0.119 -2.931 1.00 95.94 171 LEU A C 1
ATOM 1266 O O . LEU A 1 171 ? -2.379 -0.048 -4.068 1.00 95.94 171 LEU A O 1
ATOM 1270 N N . LEU A 1 172 ? -2.492 -1.091 -2.081 1.00 96.75 172 LEU A N 1
ATOM 1271 C CA . LEU A 1 172 ? -1.441 -2.066 -2.403 1.00 96.75 172 LEU A CA 1
ATOM 1272 C C . LEU A 1 172 ? -1.815 -2.975 -3.580 1.00 96.75 172 LEU A C 1
ATOM 1274 O O . LEU A 1 172 ? -0.948 -3.359 -4.359 1.00 96.75 172 LEU A O 1
ATOM 1278 N N . ARG A 1 173 ? -3.103 -3.298 -3.756 1.00 96.06 173 ARG A N 1
ATOM 1279 C CA . ARG A 1 173 ? -3.575 -4.059 -4.922 1.00 96.06 173 ARG A CA 1
ATOM 1280 C C . ARG A 1 173 ? -3.423 -3.263 -6.219 1.00 96.06 173 ARG A C 1
ATOM 1282 O O . ARG A 1 173 ? -3.074 -3.846 -7.240 1.00 96.06 173 ARG A O 1
ATOM 1289 N N . SER A 1 174 ? -3.658 -1.952 -6.182 1.00 95.50 174 SER A N 1
ATOM 1290 C CA . SER A 1 174 ? -3.422 -1.067 -7.327 1.00 95.50 174 SER A CA 1
ATOM 1291 C C . SER A 1 174 ? -1.945 -1.085 -7.732 1.00 95.50 174 SER A C 1
ATOM 1293 O O . SER A 1 174 ? -1.620 -1.335 -8.892 1.00 95.50 174 SER A O 1
ATOM 1295 N N . HIS A 1 175 ? -1.040 -0.962 -6.757 1.00 96.50 175 HIS A N 1
ATOM 1296 C CA . HIS A 1 175 ? 0.404 -1.041 -6.990 1.00 96.50 175 HIS A CA 1
ATOM 1297 C C . HIS A 1 175 ? 0.836 -2.419 -7.513 1.00 96.50 175 HIS A C 1
ATOM 1299 O O . HIS A 1 175 ? 1.587 -2.507 -8.483 1.00 96.50 175 HIS A O 1
ATOM 1305 N N . HIS A 1 176 ? 0.305 -3.497 -6.929 1.00 96.19 176 HIS A N 1
ATOM 1306 C CA . HIS A 1 176 ? 0.551 -4.868 -7.377 1.00 96.19 176 HIS A CA 1
ATOM 1307 C C . HIS A 1 176 ? 0.175 -5.065 -8.850 1.00 96.19 176 HIS A C 1
ATOM 1309 O O . HIS A 1 176 ? 0.968 -5.595 -9.623 1.00 96.19 176 HIS A O 1
ATOM 1315 N N . ASN A 1 177 ? -1.011 -4.599 -9.251 1.00 95.06 177 ASN A N 1
ATOM 1316 C CA . ASN A 1 177 ? -1.469 -4.696 -10.635 1.00 95.06 177 ASN A CA 1
ATOM 1317 C C . ASN A 1 177 ? -0.560 -3.915 -11.589 1.00 95.06 177 ASN A C 1
ATOM 1319 O O . ASN A 1 177 ? -0.243 -4.411 -12.666 1.00 95.06 177 ASN A O 1
ATOM 1323 N N . THR A 1 178 ? -0.091 -2.733 -11.183 1.00 95.38 178 THR A N 1
ATOM 1324 C CA . THR A 1 178 ? 0.870 -1.960 -11.976 1.00 95.38 178 THR A CA 1
ATOM 1325 C C . THR A 1 178 ? 2.173 -2.727 -12.196 1.00 95.38 178 THR A C 1
ATOM 1327 O O . THR A 1 178 ? 2.651 -2.778 -13.326 1.00 95.38 178 THR A O 1
ATOM 1330 N N . LEU A 1 179 ? 2.725 -3.377 -11.165 1.00 95.12 179 LEU A N 1
ATOM 1331 C CA . LEU A 1 179 ? 3.941 -4.188 -11.315 1.00 95.12 179 LEU A CA 1
ATOM 1332 C C . LEU A 1 179 ? 3.721 -5.465 -12.134 1.00 95.12 179 LEU A C 1
ATOM 1334 O O . LEU A 1 179 ? 4.641 -5.916 -12.813 1.00 95.12 179 LEU A O 1
ATOM 1338 N N . LEU A 1 180 ? 2.524 -6.056 -12.095 1.00 94.44 180 LEU A N 1
ATOM 1339 C CA . LEU A 1 180 ? 2.199 -7.179 -12.975 1.00 94.44 180 LEU A CA 1
ATOM 1340 C C . LEU A 1 180 ? 2.222 -6.766 -14.449 1.00 94.44 180 LEU A C 1
ATOM 1342 O O . LEU A 1 180 ? 2.776 -7.506 -15.256 1.00 94.44 180 LEU A O 1
ATOM 1346 N N . LEU A 1 181 ? 1.705 -5.580 -14.786 1.00 93.50 181 LEU A N 1
ATOM 1347 C CA . LEU A 1 181 ? 1.782 -5.051 -16.152 1.00 93.50 181 LEU A CA 1
ATOM 1348 C C . LEU A 1 181 ? 3.239 -4.858 -16.598 1.00 93.50 181 LEU A C 1
ATOM 1350 O O . LEU A 1 181 ? 3.601 -5.289 -17.686 1.00 93.50 181 LEU A O 1
ATOM 1354 N N . GLU A 1 182 ? 4.101 -4.312 -15.735 1.00 92.88 182 GLU A N 1
ATOM 1355 C CA . GLU A 1 182 ? 5.543 -4.197 -16.021 1.00 92.88 182 GLU A CA 1
ATOM 1356 C C . GLU A 1 182 ? 6.202 -5.565 -16.263 1.00 92.88 182 GLU A C 1
ATOM 1358 O O . GLU A 1 182 ? 7.069 -5.716 -17.126 1.00 92.88 182 GLU A O 1
ATOM 1363 N N . ALA A 1 183 ? 5.793 -6.587 -15.506 1.00 91.12 183 ALA A N 1
ATOM 1364 C CA . ALA A 1 183 ? 6.289 -7.945 -15.693 1.00 91.12 183 ALA A CA 1
ATOM 1365 C C . ALA A 1 183 ? 5.830 -8.541 -17.030 1.00 91.12 183 ALA A C 1
ATOM 1367 O O . ALA A 1 183 ? 6.616 -9.209 -17.702 1.00 91.12 183 ALA A O 1
ATOM 1368 N N . GLU A 1 184 ? 4.571 -8.319 -17.409 1.00 90.38 184 GLU A N 1
ATOM 1369 C CA . GLU A 1 184 ? 4.009 -8.762 -18.686 1.00 90.38 184 GLU A CA 1
ATOM 1370 C C . GLU A 1 184 ? 4.713 -8.097 -19.871 1.00 90.38 184 GLU A C 1
ATOM 1372 O O . GLU A 1 184 ? 5.147 -8.802 -20.781 1.00 90.38 184 GLU A O 1
ATOM 1377 N N . GLU A 1 185 ? 4.900 -6.776 -19.821 1.00 89.50 185 GLU A N 1
ATOM 1378 C CA . GLU A 1 185 ? 5.603 -6.001 -20.850 1.00 89.50 185 GLU A CA 1
ATOM 1379 C C . GLU A 1 185 ? 7.057 -6.452 -21.023 1.00 89.50 185 GLU A C 1
ATOM 1381 O O . GLU A 1 185 ? 7.542 -6.556 -22.145 1.00 89.50 185 GLU A O 1
ATOM 1386 N N . TRP A 1 186 ? 7.751 -6.779 -19.931 1.00 88.06 186 TRP A N 1
ATOM 1387 C CA . TRP A 1 186 ? 9.123 -7.285 -19.993 1.00 88.06 186 TRP A CA 1
ATOM 1388 C C . TRP A 1 186 ? 9.230 -8.710 -20.566 1.00 88.06 186 TRP A C 1
ATOM 1390 O O . TRP A 1 186 ? 10.256 -9.076 -21.141 1.00 88.06 186 TRP A O 1
ATOM 1400 N N . MET A 1 187 ? 8.206 -9.548 -20.371 1.00 84.06 187 MET A N 1
ATOM 1401 C CA . MET A 1 187 ? 8.204 -10.944 -20.834 1.00 84.06 187 MET A CA 1
ATOM 1402 C C . MET A 1 187 ? 7.788 -11.123 -22.301 1.00 84.06 187 MET A C 1
ATOM 1404 O O . MET A 1 187 ? 7.974 -12.235 -22.829 1.00 84.06 187 MET A O 1
ATOM 1408 N N . ALA A 1 188 ? 7.179 -10.093 -22.894 1.00 81.12 188 ALA A N 1
ATOM 1409 C CA . ALA A 1 188 ? 6.712 -10.046 -24.279 1.00 81.12 188 ALA A CA 1
ATOM 1410 C C . ALA A 1 188 ? 7.877 -9.891 -25.268 1.00 81.12 188 ALA A C 1
ATOM 1412 O O . ALA A 1 188 ? 7.850 -10.616 -26.289 1.00 81.12 188 ALA A O 1
#

Secondary structure (DSSP, 8-state):
-------HHHHHHHHHHHHHTT-SS--------HHHHHHHHHHHHTS---SHHHHHHHHHHHHHHHHHHHHHHHHHHT-SSHHHHHHHHHHHHHHHHHHHHHHTTS-HHHHHHHHHS--PPP--SSPPPHHHHHHHHHHHHHHHHHHHHHHHHTSPTT-HHHHHHHHHHHHHHHHHHHHHHHHHHHH-

Radius of gyration: 17.31 Å; Cα contacts (8 Å, |Δi|>4): 177; chains: 1; bounding box: 43×47×47 Å

Solvent-accessible surface area (backbone atoms only — not comparable to full-atom values): 10551 Å² total; per-residue (Å²): 137,83,80,76,77,76,51,74,69,57,55,53,54,55,50,54,59,55,57,69,75,70,71,82,85,74,83,86,74,68,90,54,52,58,67,60,31,51,54,49,46,53,56,57,66,71,46,97,79,69,60,71,71,46,48,54,48,42,44,54,48,36,55,44,45,51,57,35,40,56,28,40,49,44,30,29,73,26,42,92,44,69,72,54,24,54,55,35,43,55,51,38,55,53,47,50,51,52,36,50,60,43,53,74,69,42,49,80,69,46,58,53,50,52,67,73,79,49,86,72,77,77,81,66,91,64,82,53,56,45,73,58,22,44,52,53,28,41,51,44,23,54,53,38,27,53,51,25,49,52,53,20,72,75,36,63,87,92,35,63,59,20,53,49,24,48,37,52,24,46,35,38,47,42,53,31,53,53,50,50,51,54,52,51,66,71,73,108